Protein AF-A0A938FHC2-F1 (afdb_monomer)

Radius of gyration: 21.93 Å; Cα contacts (8 Å, |Δi|>4): 196; chains: 1; bounding box: 46×30×65 Å

Secondary structure (DSSP, 8-state):
-TTS-HHHHHHHHHHHHHTT--B----HHHHHHHHIIIIIHHHHHHHHHHHHGGGTS-HHHHHHH--HHHHHHHGGGGS-HHHHHHHHHHTHHHHHHHHHHHHHHHHHHHHHHHHT-HHHHHHHHHHHHHHHHHHHHHHTSTTEEEEEEEESSHHHHHHHHHTTTTS--EEEEEEESSSSSS-EEEEEEEE-

Solvent-accessible surface area (backbone atoms only — not comparable to full-atom values): 10626 Å² total; per-residue (Å²): 90,95,86,54,59,63,67,62,50,48,56,53,47,52,54,46,33,74,71,74,42,69,42,64,47,56,34,69,69,58,44,51,49,48,43,15,62,76,47,49,30,53,50,53,53,27,51,54,54,64,67,47,45,68,82,78,45,65,57,73,61,53,62,72,68,54,50,71,67,54,53,63,56,43,52,65,74,77,52,63,60,71,62,51,50,51,56,47,60,76,45,35,68,51,23,49,54,44,46,51,54,50,50,52,54,52,52,51,48,54,51,28,60,75,71,65,36,62,68,60,48,51,51,55,55,50,54,56,49,50,51,50,54,51,51,55,42,50,75,66,53,81,32,45,48,76,47,80,48,76,21,61,37,66,69,56,37,50,55,58,50,57,75,37,47,69,67,70,33,29,39,58,44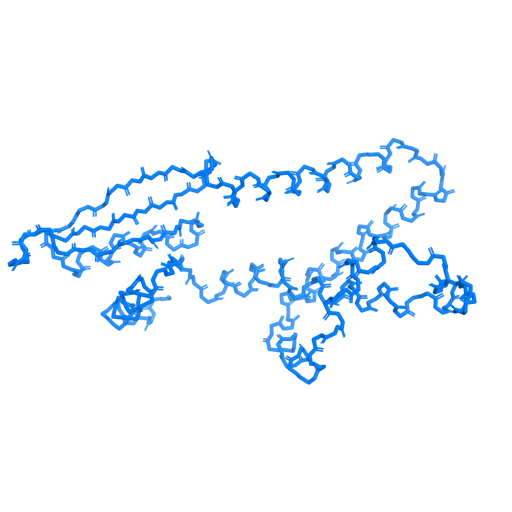,75,43,62,77,64,83,74,57,69,33,24,37,32,38,36,36,31,72,110

pLDDT: mean 93.0, std 7.21, range [59.94, 98.56]

Structure (mmCIF, N/CA/C/O backbone):
data_AF-A0A938FHC2-F1
#
_entry.id   AF-A0A938FHC2-F1
#
loop_
_atom_site.group_PDB
_atom_site.id
_atom_site.type_symbol
_atom_site.label_atom_id
_atom_site.label_alt_id
_atom_site.label_comp_id
_atom_site.label_asym_id
_atom_site.label_entity_id
_atom_site.label_seq_id
_atom_site.pdbx_PDB_ins_code
_atom_site.Cartn_x
_atom_site.Cartn_y
_atom_site.Cartn_z
_atom_site.occupancy
_atom_site.B_iso_or_equiv
_atom_site.auth_seq_id
_atom_site.auth_comp_id
_atom_site.auth_asym_id
_atom_site.auth_atom_id
_atom_site.pdbx_PDB_model_num
ATOM 1 N N . ASP A 1 1 ? 17.491 4.547 -11.415 1.00 72.31 1 ASP A N 1
ATOM 2 C CA . ASP A 1 1 ? 18.272 5.721 -10.967 1.00 72.31 1 ASP A CA 1
ATOM 3 C C . ASP A 1 1 ? 19.327 6.091 -11.997 1.00 72.31 1 ASP A C 1
ATOM 5 O O . ASP A 1 1 ? 19.599 5.291 -12.886 1.00 72.31 1 ASP A O 1
ATOM 9 N N . GLU A 1 2 ? 19.924 7.282 -11.904 1.00 70.06 2 GLU A N 1
ATOM 10 C CA . GLU A 1 2 ? 20.956 7.745 -12.856 1.00 70.06 2 GLU A CA 1
ATOM 11 C C . GLU A 1 2 ? 22.180 6.817 -12.918 1.00 70.06 2 GLU A C 1
ATOM 13 O O . GLU A 1 2 ? 22.849 6.736 -13.942 1.00 70.06 2 GLU A O 1
ATOM 18 N N . GLN A 1 3 ? 22.450 6.079 -11.838 1.00 80.00 3 GLN A N 1
ATOM 19 C CA . GLN A 1 3 ? 23.564 5.131 -11.743 1.00 80.00 3 GLN A CA 1
ATOM 20 C C . GLN A 1 3 ? 23.206 3.717 -12.235 1.00 80.00 3 GLN A C 1
ATOM 22 O O . GLN A 1 3 ? 24.069 2.843 -12.272 1.00 80.00 3 GLN A O 1
ATOM 27 N N . THR A 1 4 ? 21.940 3.457 -12.582 1.00 85.56 4 THR A N 1
ATOM 28 C CA . THR A 1 4 ? 21.500 2.141 -13.058 1.00 85.56 4 THR A CA 1
ATOM 29 C C . THR A 1 4 ? 21.928 1.935 -14.511 1.00 85.56 4 THR A C 1
ATOM 31 O O . THR A 1 4 ? 21.505 2.683 -15.396 1.00 85.56 4 THR A O 1
ATOM 34 N N . ASP A 1 5 ? 22.699 0.877 -14.772 1.00 90.19 5 ASP A N 1
ATOM 35 C CA . ASP A 1 5 ? 23.017 0.446 -16.135 1.00 90.19 5 ASP A CA 1
ATOM 36 C C . ASP A 1 5 ? 21.732 0.045 -16.882 1.00 90.19 5 ASP A C 1
ATOM 38 O O . ASP A 1 5 ? 21.015 -0.879 -16.481 1.00 90.19 5 ASP A O 1
ATOM 42 N N . SER A 1 6 ? 21.419 0.762 -17.965 1.00 86.56 6 SER A N 1
ATOM 43 C CA . SER A 1 6 ? 20.199 0.548 -18.755 1.00 86.56 6 SER A CA 1
ATOM 44 C C . SER A 1 6 ? 20.171 -0.825 -19.417 1.00 86.56 6 SER A C 1
ATOM 46 O O . SER A 1 6 ? 19.105 -1.431 -19.517 1.00 86.56 6 SER A O 1
ATOM 48 N N . GLY A 1 7 ? 21.328 -1.341 -19.839 1.00 87.75 7 GLY A N 1
ATOM 49 C CA . GLY A 1 7 ? 21.435 -2.662 -20.452 1.00 87.75 7 GLY A CA 1
ATOM 50 C C . GLY A 1 7 ? 21.083 -3.777 -19.469 1.00 87.75 7 GLY A C 1
ATOM 51 O O . GLY A 1 7 ? 20.283 -4.658 -19.794 1.00 87.75 7 GLY A O 1
ATOM 52 N N . ALA A 1 8 ? 21.630 -3.711 -18.256 1.00 91.31 8 ALA A N 1
ATOM 53 C CA . ALA A 1 8 ? 21.352 -4.639 -17.170 1.00 91.31 8 ALA A CA 1
ATOM 54 C C . ALA A 1 8 ? 19.887 -4.566 -16.727 1.00 91.31 8 ALA A C 1
ATOM 56 O O . ALA A 1 8 ? 19.249 -5.612 -16.588 1.00 91.31 8 ALA A O 1
ATOM 57 N N . TRP A 1 9 ? 19.332 -3.357 -16.570 1.00 91.44 9 TRP A N 1
ATOM 58 C CA . TRP A 1 9 ? 17.909 -3.183 -16.266 1.00 91.44 9 TRP A CA 1
ATOM 59 C C . TRP A 1 9 ? 17.028 -3.847 -17.327 1.00 91.44 9 TRP A C 1
ATOM 61 O O . TRP A 1 9 ? 16.135 -4.618 -16.984 1.00 91.44 9 TRP A O 1
ATOM 71 N N . ALA A 1 10 ? 17.319 -3.613 -18.608 1.00 90.12 10 ALA A N 1
ATOM 72 C CA . ALA A 1 10 ? 16.538 -4.165 -19.708 1.00 90.12 10 ALA A CA 1
ATOM 73 C C . ALA A 1 10 ? 16.608 -5.699 -19.763 1.00 90.12 10 ALA A C 1
ATOM 75 O O . ALA A 1 10 ? 15.586 -6.348 -19.965 1.00 90.12 10 ALA A O 1
ATOM 76 N N . ASN A 1 11 ? 17.777 -6.293 -19.491 1.00 93.06 11 ASN A N 1
ATOM 77 C CA . ASN A 1 11 ? 17.923 -7.752 -19.424 1.00 93.06 11 ASN A CA 1
ATOM 78 C C . ASN A 1 11 ? 17.052 -8.362 -18.313 1.00 93.06 11 ASN A C 1
ATOM 80 O O . ASN A 1 11 ? 16.413 -9.400 -18.506 1.00 93.06 11 ASN A O 1
ATOM 84 N N . VAL A 1 12 ? 17.012 -7.716 -17.143 1.00 94.38 1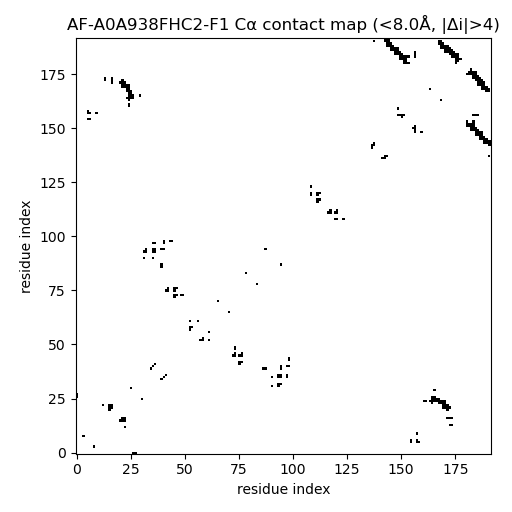2 VAL A N 1
ATOM 85 C CA . VAL A 1 12 ? 16.149 -8.146 -16.034 1.00 94.38 12 VAL A CA 1
ATOM 86 C C . VAL A 1 12 ? 14.678 -7.943 -16.394 1.00 94.38 12 VAL A C 1
ATOM 88 O O . VAL A 1 12 ? 13.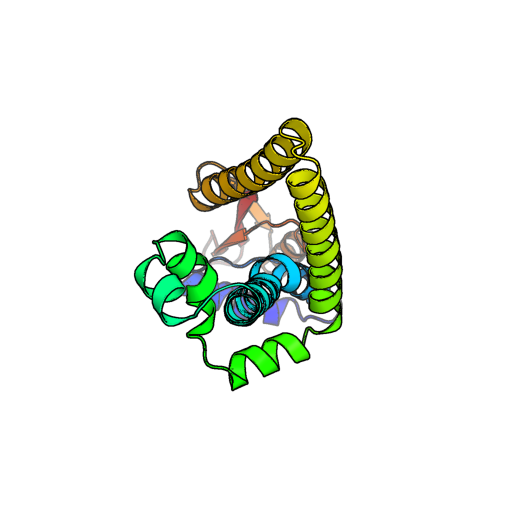876 -8.850 -16.178 1.00 94.38 12 VAL A O 1
ATOM 91 N N . ALA A 1 13 ? 14.327 -6.797 -16.980 1.00 93.75 13 ALA A N 1
ATOM 92 C CA . ALA A 1 13 ? 12.963 -6.492 -17.391 1.00 93.75 13 ALA A CA 1
ATOM 93 C C . ALA A 1 13 ? 12.434 -7.532 -18.388 1.00 93.75 13 ALA A C 1
ATOM 95 O O . ALA A 1 13 ? 11.397 -8.133 -18.133 1.00 93.75 13 ALA A O 1
ATOM 96 N N . GLU A 1 14 ? 13.170 -7.823 -19.460 1.00 92.75 14 GLU A N 1
ATOM 97 C CA . GLU A 1 14 ? 12.809 -8.840 -20.458 1.00 92.75 14 GLU A CA 1
ATOM 98 C C . GLU A 1 14 ? 12.663 -10.236 -19.839 1.00 92.75 14 GLU A C 1
ATOM 100 O O . GLU A 1 14 ? 11.720 -10.958 -20.159 1.00 92.75 14 GLU A O 1
ATOM 105 N N . THR A 1 15 ? 13.536 -10.599 -18.893 1.00 95.56 15 THR A N 1
ATOM 106 C CA . THR A 1 15 ? 13.419 -11.874 -18.166 1.00 95.56 15 THR A CA 1
ATOM 107 C C . THR A 1 15 ? 12.109 -11.943 -17.379 1.00 95.56 15 THR A C 1
ATOM 109 O O . THR A 1 15 ? 11.395 -12.941 -17.450 1.00 95.56 15 THR A O 1
ATOM 112 N N . VAL A 1 16 ? 11.767 -10.883 -16.641 1.00 95.88 16 VAL A N 1
ATOM 113 C CA . VAL A 1 16 ? 10.535 -10.801 -15.840 1.00 95.88 16 VAL A CA 1
ATOM 114 C C . VAL A 1 16 ? 9.290 -10.791 -16.735 1.00 95.88 16 VAL A C 1
ATOM 116 O O . VAL A 1 16 ? 8.318 -11.489 -16.439 1.00 95.88 16 VAL A O 1
ATOM 119 N N . LEU A 1 17 ? 9.332 -10.068 -17.856 1.00 95.44 17 LEU A N 1
ATOM 120 C CA . LEU A 1 17 ? 8.270 -10.052 -18.866 1.00 95.44 17 LEU A CA 1
ATOM 121 C C . LEU A 1 17 ? 8.056 -11.443 -19.480 1.00 95.44 17 LEU A C 1
ATOM 123 O O . LEU A 1 17 ? 6.917 -11.891 -19.601 1.00 95.44 17 LEU A O 1
ATOM 127 N N . GLY A 1 18 ? 9.135 -12.177 -19.769 1.00 94.19 18 GLY A N 1
ATOM 128 C CA . GLY A 1 18 ? 9.081 -13.554 -20.275 1.00 94.19 18 GLY A CA 1
ATOM 129 C C . GLY A 1 18 ? 8.418 -14.555 -19.318 1.00 94.19 18 GLY A C 1
ATOM 130 O O . GLY A 1 18 ? 7.962 -15.612 -19.753 1.00 94.19 18 GLY A O 1
ATOM 131 N N . LEU A 1 19 ? 8.306 -14.218 -18.028 1.00 95.88 19 LEU A N 1
ATOM 132 C CA . LEU A 1 19 ? 7.562 -14.993 -17.025 1.00 95.88 19 LEU A CA 1
ATOM 133 C C . LEU A 1 19 ? 6.069 -14.614 -16.949 1.00 95.88 19 LEU A C 1
ATOM 135 O O . LEU A 1 19 ? 5.345 -15.141 -16.105 1.00 95.88 19 LEU A O 1
ATOM 139 N N . GLY A 1 20 ? 5.599 -13.703 -17.805 1.00 92.69 20 GLY A N 1
ATOM 140 C CA . GLY A 1 20 ? 4.219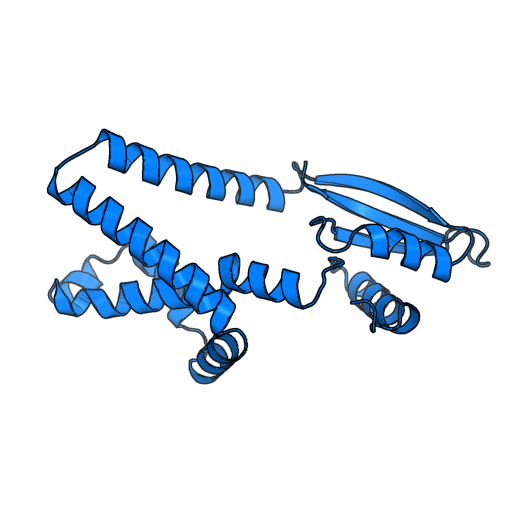 -13.209 -17.823 1.00 92.69 20 GLY A CA 1
ATOM 141 C C . GLY A 1 20 ? 3.924 -12.122 -16.785 1.00 92.69 20 GLY A C 1
ATOM 142 O O . GLY A 1 20 ? 2.756 -11.803 -16.547 1.00 92.69 20 GLY A O 1
ATOM 143 N N . ALA A 1 21 ? 4.954 -11.561 -16.146 1.00 94.19 21 ALA A N 1
ATOM 144 C CA . ALA A 1 21 ? 4.805 -10.426 -15.242 1.00 94.19 21 ALA A CA 1
ATOM 145 C C . ALA A 1 21 ? 4.808 -9.091 -16.007 1.00 94.19 21 ALA A C 1
ATOM 147 O O . ALA A 1 21 ? 5.019 -9.036 -17.215 1.00 94.19 21 ALA A O 1
ATOM 148 N N . ARG A 1 22 ? 4.560 -7.997 -15.284 1.00 93.12 22 ARG A N 1
ATOM 149 C CA . ARG A 1 22 ? 4.675 -6.623 -15.790 1.00 93.12 22 ARG A CA 1
ATOM 150 C C . ARG A 1 22 ? 5.775 -5.902 -15.028 1.00 93.12 22 ARG A C 1
ATOM 152 O O . ARG A 1 22 ? 5.962 -6.159 -13.839 1.00 93.12 22 ARG A O 1
ATOM 159 N N . VAL A 1 23 ? 6.461 -4.981 -15.692 1.00 94.94 23 VAL A N 1
ATOM 160 C CA . VAL A 1 23 ? 7.578 -4.227 -15.113 1.00 94.94 23 VAL A CA 1
ATOM 161 C C . VAL A 1 23 ? 7.173 -2.769 -14.950 1.00 94.94 23 VAL A C 1
ATOM 163 O O . VAL A 1 23 ? 6.782 -2.124 -15.916 1.00 94.94 23 VAL A O 1
ATOM 166 N N . ALA A 1 24 ? 7.274 -2.238 -13.735 1.00 93.62 24 ALA A N 1
ATOM 167 C CA . ALA A 1 24 ? 7.111 -0.812 -13.475 1.00 93.62 24 ALA A CA 1
ATOM 168 C C . ALA A 1 24 ? 8.491 -0.131 -13.489 1.00 93.62 24 ALA A C 1
ATOM 170 O O . ALA A 1 24 ? 9.333 -0.480 -12.658 1.00 93.62 24 ALA A O 1
ATOM 171 N N . PRO A 1 25 ? 8.759 0.827 -14.393 1.00 92.44 25 PRO A N 1
ATOM 172 C CA . PRO A 1 25 ? 9.938 1.677 -14.293 1.00 92.44 25 PRO A CA 1
ATOM 173 C C . PRO A 1 25 ? 9.761 2.631 -13.107 1.00 92.44 25 PRO A C 1
ATOM 175 O O . PRO A 1 25 ? 8.881 3.493 -13.114 1.00 92.44 25 PRO A O 1
ATOM 178 N N . VAL A 1 26 ? 10.575 2.467 -12.069 1.00 93.00 26 VAL A N 1
ATOM 179 C CA . VAL A 1 26 ? 10.483 3.253 -10.834 1.00 93.00 26 VAL A CA 1
ATOM 180 C C . VAL A 1 26 ? 11.881 3.490 -10.263 1.00 93.00 26 VAL A C 1
ATOM 182 O O . VAL A 1 26 ? 12.763 2.635 -10.394 1.00 93.00 26 VAL A O 1
ATOM 185 N N . SER A 1 27 ? 12.105 4.660 -9.674 1.00 92.75 27 SER A N 1
ATOM 186 C CA . SER A 1 27 ? 13.305 4.946 -8.887 1.00 92.75 27 SER A CA 1
ATOM 187 C C . SER A 1 27 ? 13.241 4.233 -7.534 1.00 92.75 27 SER A C 1
ATOM 189 O O . SER A 1 27 ? 12.153 3.968 -7.020 1.00 92.75 27 SER A O 1
ATOM 191 N N . ALA A 1 28 ? 14.392 3.939 -6.922 1.00 92.56 28 ALA A N 1
ATOM 192 C CA . ALA A 1 28 ? 14.406 3.287 -5.607 1.00 92.56 28 ALA A CA 1
ATOM 193 C C . ALA A 1 28 ? 13.644 4.120 -4.556 1.00 92.56 28 ALA A C 1
ATOM 195 O O . ALA A 1 28 ? 12.798 3.608 -3.830 1.00 92.56 28 ALA A O 1
ATOM 196 N N . VAL A 1 29 ? 13.855 5.440 -4.564 1.00 93.81 29 VAL A N 1
ATOM 197 C CA . VAL A 1 29 ? 13.196 6.373 -3.637 1.00 93.81 29 VAL A CA 1
ATOM 198 C C . VAL A 1 29 ? 11.680 6.418 -3.844 1.00 93.81 29 VAL A C 1
ATOM 200 O O . VAL A 1 29 ? 10.921 6.424 -2.875 1.00 93.81 29 VAL A O 1
ATOM 203 N N . ALA A 1 30 ? 11.205 6.480 -5.091 1.00 94.94 30 ALA A N 1
ATOM 204 C CA . ALA A 1 30 ? 9.767 6.497 -5.347 1.00 94.94 30 ALA A CA 1
ATOM 205 C C . ALA A 1 30 ? 9.114 5.149 -5.023 1.00 94.94 30 ALA A C 1
ATOM 207 O O . ALA A 1 30 ? 7.998 5.131 -4.498 1.00 94.94 30 ALA A O 1
ATOM 208 N N . HIS A 1 31 ? 9.813 4.041 -5.289 1.00 95.81 31 HIS A N 1
ATOM 209 C CA . HIS A 1 31 ? 9.381 2.710 -4.882 1.00 95.81 31 HIS A CA 1
ATOM 210 C C . HIS A 1 31 ? 9.183 2.649 -3.367 1.00 95.81 31 HIS A C 1
ATOM 212 O O . HIS A 1 31 ? 8.081 2.326 -2.926 1.00 95.81 31 HIS A O 1
ATOM 218 N N . ASP A 1 32 ? 10.198 3.021 -2.586 1.00 97.31 32 ASP A N 1
ATOM 219 C CA . ASP A 1 32 ? 10.181 2.909 -1.125 1.00 97.31 32 ASP A CA 1
ATOM 220 C C . ASP A 1 32 ? 9.067 3.750 -0.501 1.00 97.31 32 ASP A C 1
ATOM 222 O O . ASP A 1 32 ? 8.281 3.238 0.302 1.00 97.31 32 ASP A O 1
ATOM 226 N N . ARG A 1 33 ? 8.876 4.985 -0.970 1.00 97.81 33 ARG A N 1
ATOM 227 C CA . ARG A 1 33 ? 7.738 5.825 -0.564 1.00 97.81 33 ARG A CA 1
ATOM 228 C C . ARG A 1 33 ? 6.390 5.200 -0.902 1.00 97.81 33 ARG A C 1
ATOM 230 O O . ARG A 1 33 ? 5.464 5.230 -0.088 1.00 97.81 33 ARG A O 1
ATOM 237 N N . ALA A 1 34 ? 6.254 4.642 -2.104 1.00 96.81 34 ALA A N 1
ATOM 238 C CA . ALA A 1 34 ? 5.006 4.031 -2.542 1.00 96.81 34 ALA A CA 1
ATOM 239 C C . ALA A 1 34 ? 4.679 2.774 -1.723 1.00 96.81 34 ALA A C 1
ATOM 241 O O . ALA A 1 34 ? 3.560 2.648 -1.216 1.00 96.81 34 ALA A O 1
ATOM 242 N N . VAL A 1 35 ? 5.641 1.863 -1.537 1.00 97.81 35 VAL A N 1
ATOM 243 C CA . VAL A 1 35 ? 5.425 0.636 -0.753 1.00 97.81 35 VAL A CA 1
ATOM 244 C C . VAL A 1 35 ? 5.271 0.926 0.737 1.00 97.81 35 VAL A C 1
ATOM 246 O O . VAL A 1 35 ? 4.487 0.237 1.395 1.00 97.81 35 VAL A O 1
ATOM 249 N N . ALA A 1 36 ? 5.902 1.981 1.262 1.00 98.38 36 ALA A N 1
ATOM 250 C CA . ALA A 1 36 ? 5.637 2.462 2.614 1.00 98.38 36 ALA A CA 1
ATOM 251 C C . ALA A 1 36 ? 4.145 2.783 2.796 1.00 98.38 36 ALA A C 1
ATOM 253 O O . ALA A 1 36 ? 3.510 2.292 3.732 1.00 98.38 36 ALA A O 1
ATOM 254 N N . ALA A 1 37 ? 3.567 3.534 1.853 1.00 97.56 37 ALA A N 1
ATOM 255 C CA . ALA A 1 37 ? 2.174 3.966 1.905 1.00 97.56 37 ALA A CA 1
ATOM 256 C C . ALA A 1 37 ? 1.159 2.835 1.682 1.00 97.56 37 ALA A C 1
ATOM 258 O O . ALA A 1 37 ? 0.135 2.789 2.364 1.00 97.56 37 ALA A O 1
ATOM 259 N N . VAL A 1 38 ? 1.417 1.928 0.733 1.00 95.50 38 VAL A N 1
ATOM 260 C CA . VAL A 1 38 ? 0.410 0.944 0.285 1.00 95.50 38 VAL A CA 1
ATOM 261 C C . VAL A 1 38 ? 0.635 -0.485 0.789 1.00 95.50 38 VAL A C 1
ATOM 263 O O . VAL A 1 38 ? -0.231 -1.335 0.594 1.00 95.50 38 VAL A O 1
ATOM 266 N N . SER A 1 39 ? 1.771 -0.763 1.438 1.00 96.94 39 SER A N 1
ATOM 267 C CA . SER A 1 39 ? 2.127 -2.096 1.945 1.00 96.94 39 SER A CA 1
ATOM 268 C C . SER A 1 39 ? 2.578 -2.052 3.407 1.00 96.94 39 SER A C 1
ATOM 270 O O . SER A 1 39 ? 1.935 -2.650 4.271 1.00 96.94 39 SER A O 1
ATOM 272 N N . HIS A 1 40 ? 3.632 -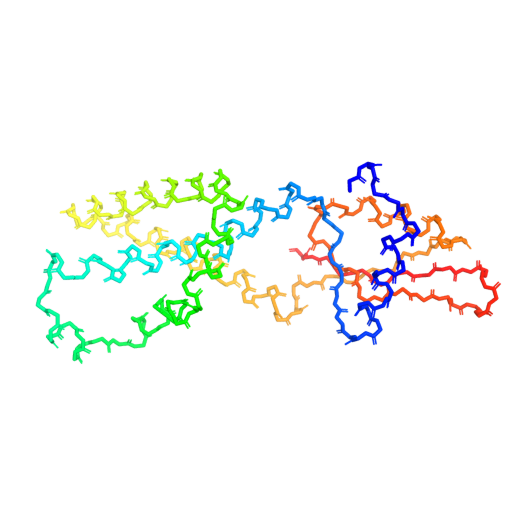1.300 3.731 1.00 98.31 40 HIS A N 1
ATOM 273 C CA . HIS A 1 40 ? 4.229 -1.316 5.074 1.00 98.31 40 HIS A CA 1
ATOM 274 C C . HIS A 1 40 ? 3.289 -0.724 6.127 1.00 98.31 40 HIS A C 1
ATOM 276 O O . HIS A 1 40 ? 3.048 -1.337 7.170 1.00 98.31 40 HIS A O 1
ATOM 282 N N . ALA A 1 41 ? 2.684 0.426 5.823 1.00 97.44 41 ALA A N 1
ATOM 283 C CA . ALA A 1 41 ? 1.710 1.080 6.686 1.00 97.44 41 ALA A CA 1
ATOM 284 C C . ALA A 1 41 ? 0.517 0.171 7.028 1.00 97.44 41 ALA A C 1
ATOM 286 O O . ALA A 1 41 ? -0.001 0.239 8.141 1.00 97.44 41 ALA A O 1
ATOM 287 N N . ALA A 1 42 ? 0.124 -0.739 6.127 1.00 97.19 42 ALA A N 1
ATOM 288 C CA . ALA A 1 42 ? -0.935 -1.705 6.407 1.00 97.19 42 ALA A CA 1
ATOM 289 C C . ALA A 1 42 ? -0.546 -2.672 7.538 1.00 97.19 42 ALA A C 1
ATOM 291 O O . ALA A 1 42 ? -1.380 -2.969 8.394 1.00 97.19 42 ALA A O 1
ATOM 292 N N . HIS A 1 43 ? 0.714 -3.119 7.600 1.00 98.25 43 HIS A N 1
ATOM 293 C CA . HIS A 1 43 ? 1.206 -3.930 8.719 1.00 98.25 43 HIS A CA 1
ATOM 294 C C . HIS A 1 43 ? 1.209 -3.137 10.031 1.00 98.25 43 HIS A C 1
ATOM 296 O O . HIS A 1 43 ? 0.723 -3.647 11.040 1.00 98.25 43 HIS A O 1
ATOM 302 N N . VAL A 1 44 ? 1.681 -1.885 10.010 1.00 98.12 44 VAL A N 1
ATOM 303 C CA . VAL A 1 44 ? 1.702 -1.007 11.196 1.00 98.12 44 VAL A CA 1
ATOM 304 C C . VAL A 1 44 ? 0.288 -0.766 11.730 1.00 98.12 44 VAL A C 1
ATOM 306 O O . VAL A 1 44 ? 0.033 -0.969 12.917 1.00 98.12 44 VAL A O 1
ATOM 309 N N . ALA A 1 45 ? -0.649 -0.392 10.856 1.00 97.94 45 ALA A N 1
ATOM 310 C CA . ALA A 1 45 ? -2.038 -0.142 11.227 1.00 97.94 45 ALA A CA 1
ATOM 311 C C . ALA A 1 45 ? -2.714 -1.399 11.793 1.00 97.94 45 ALA A C 1
ATOM 313 O O . ALA A 1 45 ? -3.416 -1.328 12.800 1.00 97.94 45 ALA A O 1
ATOM 314 N N . SER A 1 46 ? -2.466 -2.559 11.183 1.00 98.06 46 SER A N 1
ATOM 315 C CA . SER A 1 46 ? -3.052 -3.830 11.619 1.00 98.06 46 SER A CA 1
ATOM 316 C C . SER A 1 46 ? -2.500 -4.289 12.970 1.00 98.06 46 SER A C 1
ATOM 318 O O . SER A 1 46 ? -3.269 -4.767 13.803 1.00 98.06 46 SER A O 1
ATOM 320 N N . ALA A 1 47 ? -1.201 -4.087 13.218 1.00 97.44 47 ALA A N 1
ATOM 321 C CA . ALA A 1 47 ? -0.577 -4.361 14.511 1.00 97.44 47 ALA A CA 1
ATOM 322 C C . ALA A 1 47 ? -1.130 -3.435 15.604 1.00 97.44 47 ALA A C 1
ATOM 324 O O . ALA A 1 47 ? -1.535 -3.904 16.668 1.00 97.44 47 ALA A O 1
ATOM 325 N N . ALA A 1 48 ? -1.210 -2.129 15.327 1.00 97.19 48 ALA A N 1
ATOM 326 C CA . ALA A 1 48 ? -1.781 -1.152 16.253 1.00 97.19 48 ALA A CA 1
ATOM 327 C C . ALA A 1 48 ? -3.250 -1.470 16.576 1.00 97.19 48 ALA A C 1
ATOM 329 O O . ALA A 1 48 ? -3.642 -1.464 17.743 1.00 97.19 48 ALA A O 1
ATOM 330 N N . TYR A 1 49 ? -4.049 -1.811 15.559 1.00 97.12 49 TYR A N 1
ATOM 331 C CA . TYR A 1 49 ? -5.443 -2.208 15.734 1.00 97.12 49 TYR A CA 1
ATOM 332 C C . TYR A 1 49 ? -5.576 -3.462 16.607 1.00 97.12 49 TYR A C 1
ATOM 334 O O . TYR A 1 49 ? -6.288 -3.418 17.610 1.00 97.12 49 TYR A O 1
ATOM 342 N N . ALA A 1 50 ? -4.858 -4.543 16.281 1.00 96.06 50 ALA A N 1
ATOM 343 C CA . ALA A 1 50 ? -4.921 -5.800 17.027 1.00 96.06 50 ALA A CA 1
ATOM 344 C C . ALA A 1 50 ? -4.508 -5.625 18.499 1.00 96.06 50 ALA A C 1
ATOM 346 O O . ALA A 1 50 ? -5.231 -6.057 19.397 1.00 96.06 50 ALA A O 1
ATOM 347 N N . ASN A 1 51 ? -3.400 -4.920 18.749 1.00 95.31 51 ASN A N 1
ATOM 348 C CA . ASN A 1 51 ? -2.875 -4.700 20.099 1.00 95.31 51 ASN A CA 1
ATOM 349 C C . ASN A 1 51 ? -3.751 -3.757 20.942 1.00 95.31 51 ASN A C 1
ATOM 351 O O . ASN A 1 51 ? -3.707 -3.811 22.168 1.00 95.31 51 ASN A O 1
ATOM 355 N N . SER A 1 52 ? -4.567 -2.902 20.315 1.00 95.38 52 SER A N 1
ATOM 356 C CA . SER A 1 52 ? -5.431 -1.962 21.042 1.00 95.38 52 SER A CA 1
ATOM 357 C C . SER A 1 52 ? -6.630 -2.621 21.739 1.00 95.38 52 SER A C 1
ATOM 359 O O . SER A 1 52 ? -7.166 -2.057 22.692 1.00 95.38 52 SER A O 1
ATOM 361 N N . ILE A 1 53 ? -7.059 -3.806 21.288 1.00 93.75 53 ILE A N 1
ATOM 362 C CA . ILE A 1 53 ? -8.342 -4.408 21.693 1.00 93.75 53 ILE A CA 1
ATOM 363 C C . ILE A 1 53 ? -8.369 -4.737 23.184 1.00 93.75 53 ILE A C 1
ATOM 365 O O . ILE A 1 53 ? -9.351 -4.433 23.862 1.00 93.75 53 ILE A O 1
ATOM 369 N N . GLU A 1 54 ? -7.292 -5.327 23.704 1.00 90.81 54 GLU A N 1
ATOM 370 C CA . GLU A 1 54 ? -7.212 -5.740 25.110 1.00 90.81 54 GLU A CA 1
ATOM 371 C C . GLU A 1 54 ? -7.287 -4.547 26.074 1.00 90.81 54 GLU A C 1
ATOM 373 O O . GLU A 1 54 ? -7.796 -4.675 27.186 1.00 90.81 54 GLU A O 1
ATOM 378 N N . ALA A 1 55 ? -6.859 -3.362 25.629 1.00 93.38 55 ALA A N 1
ATOM 379 C CA . ALA A 1 55 ? -6.917 -2.147 26.434 1.00 93.38 55 ALA A CA 1
ATOM 380 C C . ALA A 1 55 ? -8.344 -1.593 26.602 1.00 93.38 55 ALA A C 1
ATOM 382 O O . ALA A 1 55 ? -8.574 -0.776 27.493 1.00 93.38 55 ALA A O 1
ATOM 383 N N . VAL A 1 56 ? -9.298 -2.003 25.755 1.00 92.44 56 VAL A N 1
ATOM 384 C CA . VAL A 1 56 ? -10.646 -1.405 25.699 1.00 92.44 56 VAL A CA 1
ATOM 385 C C . VAL A 1 56 ? -11.788 -2.404 25.889 1.00 92.44 56 VAL A C 1
ATOM 387 O O . VAL A 1 56 ? -12.897 -1.985 26.221 1.00 92.44 56 VAL A O 1
ATOM 390 N N . ALA A 1 57 ? -11.557 -3.706 25.693 1.00 93.19 57 ALA A N 1
ATOM 391 C CA . ALA A 1 57 ? -12.597 -4.727 25.801 1.00 93.19 57 ALA A CA 1
ATOM 392 C C . ALA A 1 57 ? -12.053 -6.104 26.242 1.00 93.19 57 ALA A C 1
ATOM 394 O O . ALA A 1 57 ? -10.926 -6.464 25.898 1.00 93.19 57 ALA A O 1
ATOM 395 N N . PRO A 1 58 ? -12.858 -6.932 26.943 1.00 93.25 58 PRO A N 1
ATOM 396 C CA . PRO A 1 58 ? -12.457 -8.288 27.315 1.00 93.25 58 PRO A CA 1
ATOM 397 C C . PRO A 1 58 ? -12.187 -9.173 26.092 1.00 93.25 58 PRO A C 1
ATOM 399 O O . PRO A 1 58 ? -13.089 -9.427 25.289 1.00 93.25 58 PRO A O 1
ATOM 402 N N . MET A 1 59 ? -10.970 -9.715 25.995 1.00 93.44 59 MET A N 1
ATOM 403 C CA . MET A 1 59 ? -10.522 -10.486 24.829 1.00 93.44 59 MET A CA 1
ATOM 404 C C . MET A 1 59 ? -11.445 -11.663 24.444 1.00 93.44 59 MET A C 1
ATOM 406 O O . MET A 1 59 ? -11.780 -11.771 23.265 1.00 93.44 59 MET A O 1
ATOM 410 N N . PRO A 1 60 ? -11.948 -12.509 25.373 1.00 95.88 60 PRO A N 1
ATOM 411 C CA . PRO A 1 60 ? -12.809 -13.632 24.990 1.00 95.88 60 PRO A CA 1
ATOM 412 C C . PRO A 1 60 ? -14.093 -13.201 24.271 1.00 95.88 60 PRO A C 1
ATOM 414 O O . PRO A 1 60 ? -14.482 -13.814 23.280 1.00 95.88 60 PRO A O 1
ATOM 417 N N . LEU A 1 61 ? -14.737 -12.128 24.743 1.00 95.81 61 LEU A N 1
ATOM 418 C CA . LEU A 1 61 ? -15.952 -11.609 24.117 1.00 95.81 61 LEU A CA 1
ATOM 419 C C . LEU A 1 61 ? -15.640 -10.966 22.762 1.00 95.81 61 LEU A C 1
ATOM 421 O O . LEU A 1 61 ? -16.342 -11.235 21.788 1.00 95.81 61 LEU A O 1
ATOM 425 N N . SER A 1 62 ? -14.574 -10.164 22.691 1.00 96.31 62 SER A N 1
ATOM 426 C CA . SER A 1 62 ? -14.126 -9.525 21.449 1.00 96.31 62 SER A CA 1
ATOM 427 C C . SER A 1 62 ? -13.861 -10.548 20.343 1.00 96.31 62 SER A C 1
ATOM 429 O O . SER A 1 62 ? -14.298 -10.348 19.213 1.00 96.31 62 SER A O 1
ATOM 431 N N . LEU A 1 63 ? -13.211 -11.671 20.667 1.00 95.25 63 LEU A N 1
ATOM 432 C CA . LEU A 1 63 ? -12.913 -12.729 19.697 1.00 95.25 63 LEU A CA 1
ATOM 433 C C . LEU A 1 63 ? -14.164 -13.489 19.233 1.00 95.25 63 LEU A C 1
ATOM 435 O O . LEU A 1 63 ? -14.252 -13.833 18.058 1.00 95.25 63 LEU A O 1
ATOM 439 N N . VAL A 1 64 ? -15.149 -13.723 20.109 1.00 97.00 64 VAL A N 1
ATOM 440 C CA . VAL A 1 64 ? -16.420 -14.368 19.715 1.00 97.00 64 VAL A CA 1
ATOM 441 C C . VAL A 1 64 ? -17.254 -13.466 18.799 1.00 97.00 64 VAL A C 1
ATOM 443 O O . VAL A 1 64 ? -17.931 -13.962 17.900 1.00 97.00 64 VAL A O 1
ATOM 446 N N . LEU A 1 65 ? -17.207 -12.148 19.009 1.00 97.00 65 LEU A N 1
ATOM 447 C CA . LEU A 1 65 ? -17.933 -11.168 18.194 1.00 97.00 65 LEU A CA 1
ATOM 448 C C . LEU A 1 65 ? -17.165 -10.727 16.938 1.00 97.00 65 LEU A C 1
ATOM 450 O O . LEU A 1 65 ? -17.714 -9.994 16.112 1.00 97.00 65 LEU A O 1
ATOM 454 N N . ALA A 1 66 ? -15.908 -11.149 16.787 1.00 96.19 66 ALA A N 1
ATOM 455 C CA . ALA A 1 66 ? -15.070 -10.765 15.665 1.00 96.19 66 ALA A CA 1
ATOM 456 C C . ALA A 1 66 ? -15.682 -11.227 14.332 1.00 96.19 66 ALA A C 1
ATOM 458 O O . ALA A 1 66 ? -15.929 -12.410 14.096 1.00 96.19 66 ALA A O 1
ATOM 459 N N . ALA A 1 67 ? -15.906 -10.268 13.437 1.00 95.19 67 ALA A N 1
ATOM 460 C CA . ALA A 1 67 ? -16.497 -10.505 12.126 1.00 95.19 67 ALA A CA 1
ATOM 461 C C . ALA A 1 67 ? -15.430 -10.618 11.021 1.00 95.19 67 ALA A C 1
ATOM 463 O O . ALA A 1 67 ? -14.222 -10.580 11.267 1.00 95.19 67 ALA A O 1
ATOM 464 N N . GLY A 1 68 ? -15.885 -10.720 9.767 1.00 97.31 68 GLY A N 1
ATOM 465 C CA . GLY A 1 68 ? -15.002 -10.729 8.597 1.00 97.31 68 GLY A CA 1
ATOM 466 C C . GLY A 1 68 ? -14.069 -9.516 8.527 1.00 97.31 68 GLY A C 1
ATOM 467 O O . GLY A 1 68 ? -12.903 -9.680 8.204 1.00 97.31 68 GLY A O 1
ATOM 468 N N . SER A 1 69 ? -14.526 -8.332 8.942 1.00 96.12 69 SER A N 1
ATOM 469 C CA . SER A 1 69 ? -13.694 -7.122 8.975 1.00 96.12 69 SER A CA 1
ATOM 470 C C . SER A 1 69 ? -12.484 -7.244 9.905 1.00 96.12 69 SER A C 1
ATOM 472 O O . SER A 1 69 ? -11.392 -6.820 9.536 1.00 96.12 69 SER A O 1
ATOM 474 N N . PHE A 1 70 ? -12.647 -7.864 11.081 1.00 96.50 70 PHE A N 1
ATOM 475 C CA . PHE A 1 70 ? -11.523 -8.141 11.976 1.00 96.50 70 PHE A CA 1
ATOM 476 C C . PHE A 1 70 ? -10.531 -9.094 11.307 1.00 96.50 70 PHE A C 1
ATOM 478 O O . PHE A 1 70 ? -9.336 -8.804 11.274 1.00 96.50 70 PHE A O 1
ATOM 485 N N . ARG A 1 71 ? -11.025 -10.192 10.714 1.00 96.31 71 ARG A N 1
ATOM 486 C CA . ARG A 1 71 ? -10.196 -11.151 9.966 1.00 96.31 71 ARG A CA 1
ATOM 487 C C . ARG A 1 71 ? -9.409 -10.467 8.849 1.00 96.31 71 ARG A C 1
ATOM 489 O O . ARG A 1 71 ? -8.222 -10.728 8.708 1.00 96.31 71 ARG A O 1
ATOM 496 N N . ASP A 1 72 ? -10.054 -9.608 8.068 1.00 97.38 72 ASP A N 1
ATOM 497 C CA . ASP A 1 72 ? -9.452 -9.007 6.878 1.00 97.38 72 ASP A CA 1
ATOM 498 C C . ASP A 1 72 ? -8.377 -7.978 7.236 1.00 97.38 72 ASP A C 1
ATOM 500 O O . ASP A 1 72 ? -7.293 -8.009 6.650 1.00 97.38 72 ASP A O 1
ATOM 504 N N . VAL A 1 73 ? -8.64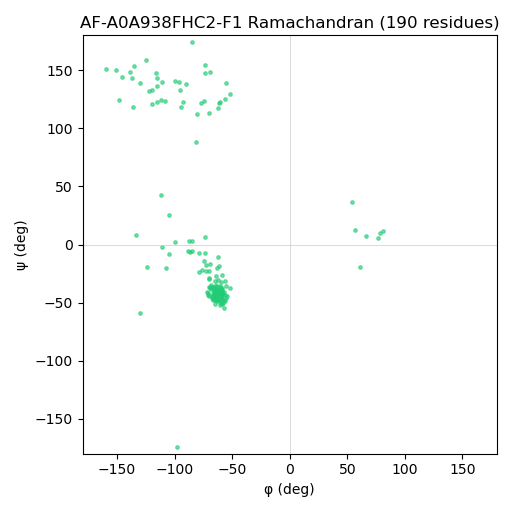4 -7.117 8.227 1.00 97.00 73 VAL A N 1
ATOM 505 C CA . VAL A 1 73 ? -7.664 -6.134 8.717 1.00 97.00 73 VAL A CA 1
ATOM 506 C C . VAL A 1 73 ? -6.493 -6.840 9.397 1.00 97.00 73 VAL A C 1
ATOM 508 O O . VAL A 1 73 ? -5.346 -6.502 9.147 1.00 97.00 73 VAL A O 1
ATOM 511 N N . THR A 1 74 ? -6.739 -7.875 10.202 1.00 97.12 74 THR A N 1
ATOM 512 C CA . THR A 1 74 ? -5.658 -8.569 10.926 1.00 97.12 74 THR A CA 1
ATOM 513 C C . THR A 1 74 ? -4.955 -9.659 10.119 1.00 97.12 74 THR A C 1
ATOM 515 O O . THR A 1 74 ? -3.936 -10.176 10.570 1.00 97.12 74 THR A O 1
ATOM 518 N N . ARG A 1 75 ? -5.416 -9.989 8.904 1.00 97.69 75 ARG A N 1
ATOM 519 C CA . ARG A 1 75 ? -4.850 -11.070 8.074 1.00 97.69 75 ARG A CA 1
ATOM 520 C C . ARG A 1 75 ? -3.336 -10.955 7.887 1.00 97.69 75 ARG A C 1
ATOM 522 O O . ARG A 1 75 ? -2.640 -11.966 7.862 1.00 97.69 75 ARG A O 1
ATOM 529 N N . VAL A 1 76 ? -2.822 -9.733 7.745 1.00 97.38 76 VAL A N 1
ATOM 530 C CA . VAL A 1 76 ? -1.389 -9.472 7.530 1.00 97.38 76 VAL A CA 1
ATOM 531 C C . VAL A 1 76 ? -0.520 -9.778 8.755 1.00 97.38 76 VAL A C 1
ATOM 533 O O . VAL A 1 76 ? 0.686 -9.961 8.598 1.00 97.38 76 VAL A O 1
ATOM 536 N N . MET A 1 77 ? -1.113 -9.909 9.946 1.00 96.75 77 MET A N 1
ATOM 537 C CA . MET A 1 77 ? -0.416 -10.299 11.180 1.00 96.75 77 MET A CA 1
ATOM 538 C C . MET A 1 77 ? -0.034 -11.782 11.221 1.00 96.75 77 MET A C 1
ATOM 540 O O . MET A 1 77 ? 0.707 -12.192 12.101 1.00 96.75 77 MET A O 1
ATOM 544 N N . LEU A 1 78 ? -0.475 -12.583 10.246 1.00 96.44 78 LEU A N 1
ATOM 545 C CA . LEU A 1 78 ? -0.004 -13.961 10.055 1.00 96.44 78 LEU A CA 1
ATOM 546 C C . LEU A 1 78 ? 1.293 -14.044 9.229 1.00 96.44 78 LEU A C 1
ATOM 548 O O . LEU A 1 78 ? 1.760 -15.138 8.910 1.00 96.44 78 LEU A O 1
ATOM 552 N N . SER A 1 79 ? 1.860 -12.901 8.837 1.00 94.56 79 SER A N 1
ATOM 553 C CA . SER A 1 79 ? 3.155 -12.846 8.151 1.00 94.56 79 SER A CA 1
ATOM 554 C C . SER A 1 79 ? 4.295 -13.123 9.139 1.00 94.56 79 SER A C 1
ATOM 556 O O . SER A 1 79 ? 4.185 -12.714 10.292 1.00 94.56 79 SER A O 1
ATOM 558 N N . PRO A 1 80 ? 5.416 -13.744 8.716 1.00 97.44 80 PRO A N 1
ATOM 559 C CA . PRO A 1 80 ? 6.555 -13.969 9.604 1.00 97.44 80 PRO A CA 1
ATOM 560 C C . PRO A 1 80 ? 7.064 -12.661 10.225 1.00 97.44 80 PRO A C 1
ATOM 562 O O . PRO A 1 80 ? 7.386 -11.708 9.505 1.00 97.44 80 PRO A O 1
ATOM 565 N N . GLU A 1 81 ? 7.130 -12.626 11.554 1.00 95.81 81 GLU A N 1
ATOM 566 C CA . GLU A 1 81 ? 7.415 -11.414 12.331 1.00 95.81 81 GLU A CA 1
ATOM 567 C C . GLU A 1 81 ? 8.806 -10.860 12.028 1.00 95.81 81 GLU A C 1
ATOM 569 O O . GLU A 1 81 ? 8.935 -9.687 11.693 1.00 95.81 81 GLU A O 1
ATOM 574 N N . GLU A 1 82 ? 9.833 -11.712 12.041 1.00 97.25 82 GLU A N 1
ATOM 575 C CA . GLU A 1 82 ? 11.228 -11.327 11.780 1.00 97.25 82 GLU A CA 1
ATOM 576 C C . GLU A 1 82 ? 11.399 -10.689 10.395 1.00 97.25 82 GLU A C 1
ATOM 578 O O . GLU A 1 82 ? 12.030 -9.641 10.252 1.00 97.25 82 GLU A O 1
ATOM 583 N N . ARG A 1 83 ? 10.763 -11.275 9.371 1.00 96.00 83 ARG A N 1
ATOM 584 C CA . ARG A 1 83 ? 10.757 -10.729 8.006 1.00 96.00 83 ARG A CA 1
ATOM 585 C C . ARG A 1 83 ? 10.049 -9.377 7.955 1.00 96.00 83 ARG A C 1
ATOM 587 O O . ARG A 1 83 ? 10.525 -8.458 7.297 1.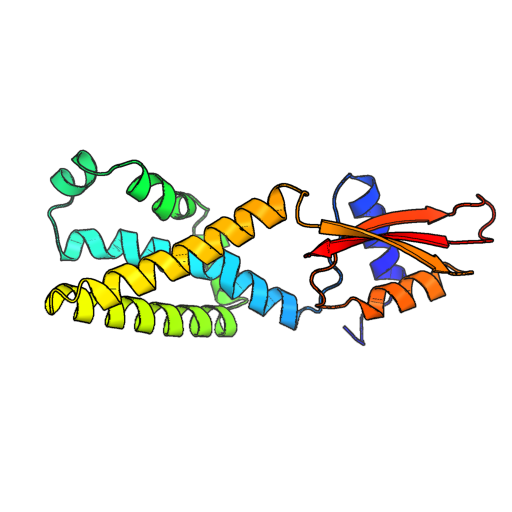00 96.00 83 ARG A O 1
ATOM 594 N N . THR A 1 84 ? 8.893 -9.276 8.605 1.00 97.00 84 THR A N 1
ATOM 595 C CA . THR A 1 84 ? 8.090 -8.048 8.605 1.00 97.00 84 THR A CA 1
ATOM 596 C C . THR A 1 84 ? 8.836 -6.932 9.333 1.00 97.00 84 THR A C 1
ATOM 598 O O . THR A 1 84 ? 8.921 -5.827 8.813 1.00 97.00 84 THR A O 1
ATOM 601 N N . ALA A 1 85 ? 9.446 -7.224 10.482 1.00 97.94 85 ALA A N 1
ATOM 602 C CA . ALA A 1 85 ? 10.258 -6.273 11.230 1.00 97.94 85 ALA A CA 1
ATOM 603 C C . ALA A 1 85 ? 11.450 -5.772 10.403 1.00 97.94 85 ALA A C 1
ATOM 605 O O . ALA A 1 85 ? 11.655 -4.564 10.327 1.00 97.94 85 ALA A O 1
ATOM 606 N N . ALA A 1 86 ? 12.185 -6.666 9.732 1.00 97.94 86 ALA A N 1
ATOM 607 C CA . ALA A 1 86 ? 13.293 -6.275 8.858 1.00 97.94 86 ALA A CA 1
ATOM 608 C C . ALA A 1 86 ? 12.835 -5.323 7.738 1.00 97.94 86 ALA A C 1
ATOM 610 O O . ALA A 1 86 ? 13.415 -4.254 7.578 1.00 97.94 86 ALA A O 1
ATOM 611 N N . MET A 1 87 ? 11.742 -5.661 7.043 1.00 97.00 87 MET A N 1
ATOM 612 C CA . MET A 1 87 ? 11.142 -4.827 5.991 1.00 97.00 87 MET A CA 1
ATOM 613 C C . MET A 1 87 ? 10.730 -3.435 6.502 1.00 97.00 87 MET A C 1
ATOM 615 O O . MET A 1 87 ? 10.968 -2.433 5.830 1.00 97.00 87 MET A O 1
ATOM 619 N N . LEU A 1 88 ? 10.109 -3.359 7.686 1.00 97.75 88 LEU A N 1
ATOM 620 C CA . LEU A 1 88 ? 9.690 -2.084 8.276 1.00 97.75 88 LEU A CA 1
ATOM 621 C C . LEU A 1 88 ? 10.886 -1.230 8.713 1.00 97.75 88 LEU A C 1
ATOM 623 O O . LEU A 1 88 ? 10.829 -0.015 8.573 1.00 97.75 88 LEU A O 1
ATOM 627 N N . ILE A 1 89 ? 11.949 -1.845 9.241 1.00 97.94 89 ILE A N 1
ATOM 628 C CA . ILE A 1 89 ? 13.158 -1.132 9.677 1.00 97.94 89 ILE A CA 1
ATOM 629 C C . ILE A 1 89 ? 13.966 -0.623 8.483 1.00 97.94 89 ILE A C 1
ATOM 631 O O . ILE A 1 89 ? 14.447 0.507 8.524 1.00 97.94 89 ILE A O 1
ATOM 635 N N . GLU A 1 90 ? 14.094 -1.422 7.424 1.00 98.00 90 GLU A N 1
ATOM 636 C CA . GLU A 1 90 ? 14.829 -1.041 6.212 1.00 98.00 90 GLU A CA 1
ATOM 637 C C . GLU A 1 90 ? 14.232 0.210 5.551 1.00 98.00 90 GLU A C 1
ATOM 639 O O . GLU A 1 90 ? 14.972 1.093 5.130 1.00 98.00 90 GLU A O 1
ATOM 644 N N . ASN A 1 91 ? 12.902 0.336 5.558 1.00 98.31 91 ASN A N 1
ATOM 645 C CA . ASN A 1 91 ? 12.182 1.498 5.038 1.00 98.31 91 ASN A CA 1
ATOM 646 C C . ASN A 1 91 ? 11.502 2.311 6.162 1.00 98.31 91 ASN A C 1
ATOM 648 O O . ASN A 1 91 ? 10.326 2.687 6.076 1.00 98.31 91 ASN A O 1
ATOM 652 N N . GLY A 1 92 ? 12.223 2.502 7.271 1.00 98.19 92 GLY A N 1
ATOM 653 C CA . GLY A 1 92 ? 11.679 3.050 8.514 1.00 98.19 92 GLY A CA 1
ATOM 654 C C . GLY A 1 92 ? 11.173 4.485 8.398 1.00 98.19 92 GLY A C 1
ATOM 655 O O . GLY A 1 92 ? 10.071 4.772 8.864 1.00 98.19 92 GLY A O 1
ATOM 656 N N . ASP A 1 93 ? 11.936 5.367 7.751 1.00 98.38 93 ASP A N 1
ATOM 657 C CA . ASP A 1 93 ? 11.618 6.798 7.677 1.00 98.38 93 ASP A CA 1
ATOM 658 C C . ASP A 1 93 ? 10.321 7.062 6.896 1.00 98.38 93 ASP A C 1
ATOM 660 O O . ASP A 1 93 ? 9.406 7.710 7.416 1.00 98.38 93 ASP A O 1
ATOM 664 N N . ASP A 1 94 ? 10.185 6.504 5.686 1.00 98.56 94 ASP A N 1
ATOM 665 C CA . ASP A 1 94 ? 8.963 6.666 4.887 1.00 98.56 94 ASP A CA 1
ATOM 666 C C . ASP A 1 94 ? 7.768 5.961 5.554 1.00 98.56 94 ASP A C 1
ATOM 668 O O . ASP A 1 94 ? 6.653 6.492 5.572 1.00 98.56 94 ASP A O 1
ATOM 672 N N . THR A 1 95 ? 7.984 4.795 6.177 1.00 98.50 95 THR A N 1
ATOM 673 C CA . THR A 1 95 ? 6.921 4.085 6.908 1.00 98.50 95 THR A CA 1
ATOM 674 C C . THR A 1 95 ? 6.436 4.888 8.121 1.00 98.50 95 THR A C 1
ATOM 676 O O . THR A 1 95 ? 5.227 4.990 8.355 1.00 98.50 95 THR A O 1
ATOM 679 N N . ALA A 1 96 ? 7.350 5.493 8.884 1.00 98.44 96 ALA A N 1
ATOM 680 C CA . ALA A 1 96 ? 7.027 6.326 10.041 1.00 98.44 96 ALA A CA 1
ATOM 681 C C . ALA A 1 96 ? 6.291 7.612 9.638 1.00 98.44 96 ALA A C 1
ATOM 683 O O . ALA A 1 96 ? 5.363 8.036 10.340 1.00 98.44 96 ALA A O 1
ATOM 684 N N . ALA A 1 97 ? 6.648 8.206 8.496 1.00 98.50 97 ALA A N 1
ATOM 685 C CA . ALA A 1 97 ? 5.936 9.356 7.949 1.00 98.50 97 ALA A CA 1
ATOM 686 C C . ALA A 1 97 ? 4.463 9.015 7.662 1.00 98.50 97 ALA A C 1
ATOM 688 O O . ALA A 1 97 ? 3.564 9.734 8.107 1.00 98.50 97 ALA A O 1
ATOM 689 N N . VAL A 1 98 ? 4.195 7.877 7.008 1.00 98.44 98 VAL A N 1
ATOM 690 C CA . VAL A 1 98 ? 2.816 7.426 6.746 1.00 98.44 98 VAL A CA 1
ATOM 691 C C . VAL A 1 98 ? 2.084 7.098 8.050 1.00 98.44 98 VAL A C 1
ATOM 693 O O . VAL A 1 98 ? 0.937 7.508 8.232 1.00 98.44 98 VAL A O 1
ATOM 696 N N . ALA A 1 99 ? 2.736 6.404 8.988 1.00 98.38 99 ALA A N 1
ATOM 697 C CA . ALA A 1 99 ? 2.153 6.078 10.290 1.00 98.38 99 ALA A CA 1
ATOM 698 C C . ALA A 1 99 ? 1.747 7.323 11.093 1.00 98.38 99 ALA A C 1
ATOM 700 O O . ALA A 1 99 ? 0.696 7.324 11.738 1.00 98.38 99 ALA A O 1
ATOM 701 N N . SER A 1 100 ? 2.538 8.394 11.011 1.00 98.50 100 SER A N 1
ATOM 702 C CA . SER A 1 100 ? 2.234 9.667 11.672 1.00 98.50 100 SER A CA 1
ATOM 703 C C . SER A 1 100 ? 0.957 10.297 11.112 1.00 98.50 100 SER A C 1
ATOM 705 O O . SER A 1 100 ? 0.055 10.626 11.881 1.00 98.50 100 SER A O 1
ATOM 707 N N . VAL A 1 101 ? 0.816 10.356 9.783 1.00 98.19 101 VAL A N 1
ATOM 708 C CA . VAL A 1 101 ? -0.410 10.852 9.128 1.00 98.19 101 VAL A CA 1
ATOM 709 C C . VAL A 1 101 ? -1.621 9.978 9.475 1.00 98.19 101 VAL A C 1
ATOM 711 O O . VAL A 1 101 ? -2.687 10.493 9.804 1.00 98.19 101 VAL A O 1
ATOM 714 N N . MET A 1 102 ? -1.470 8.648 9.477 1.00 97.81 102 MET A N 1
ATOM 715 C CA . MET A 1 102 ? -2.554 7.743 9.885 1.00 97.81 102 MET A CA 1
ATOM 716 C C . MET A 1 102 ? -3.004 7.988 11.333 1.00 97.81 102 MET A C 1
ATOM 718 O O . MET A 1 102 ? -4.201 7.961 11.617 1.00 97.81 102 MET A O 1
ATOM 722 N N . SER A 1 103 ? -2.065 8.240 12.249 1.00 98.19 103 SER A N 1
ATOM 723 C CA . SER A 1 103 ? -2.371 8.565 13.648 1.00 98.19 103 SER A CA 1
ATOM 724 C C . SER A 1 103 ? -3.202 9.848 13.773 1.00 98.19 103 SER A C 1
ATOM 726 O O . SER A 1 103 ? -4.154 9.905 14.560 1.00 98.19 103 SER A O 1
ATOM 728 N N . GLU A 1 104 ? -2.895 10.865 12.965 1.00 98.12 104 GLU A N 1
ATOM 729 C CA . GLU A 1 104 ? -3.662 12.112 12.906 1.00 98.12 104 GLU A CA 1
ATOM 730 C C . GLU A 1 104 ? -5.088 11.882 12.385 1.00 98.12 104 GLU A C 1
ATOM 732 O O . GLU A 1 104 ? -6.044 12.348 13.012 1.00 98.12 104 GLU A O 1
ATOM 737 N N . GLU A 1 105 ? -5.251 11.102 11.312 1.00 97.50 105 GLU A N 1
ATOM 738 C CA . GLU A 1 105 ? -6.566 10.739 10.760 1.00 97.50 105 GLU A CA 1
ATOM 739 C C . GLU A 1 105 ? -7.419 9.952 11.767 1.00 97.50 105 GLU A C 1
ATOM 741 O O . GLU A 1 105 ? -8.590 10.282 11.986 1.00 97.50 105 GLU A O 1
ATOM 746 N N . ILE A 1 106 ? -6.829 8.961 12.450 1.00 97.31 106 ILE A N 1
ATOM 747 C CA . ILE A 1 106 ? -7.497 8.192 13.516 1.00 97.31 106 ILE A CA 1
ATOM 748 C C . ILE A 1 106 ? -7.908 9.119 14.664 1.00 97.31 106 ILE A C 1
ATOM 750 O O . ILE A 1 106 ? -9.034 9.038 15.160 1.00 97.31 106 ILE A O 1
ATOM 754 N N . SER A 1 107 ? -7.022 10.029 15.071 1.00 98.12 107 SER A N 1
ATOM 755 C CA . SER A 1 107 ? -7.292 10.990 16.144 1.00 98.12 107 SER A CA 1
ATOM 756 C C . SER A 1 107 ? -8.415 11.963 15.777 1.00 98.12 107 SER A C 1
ATOM 758 O O . SER A 1 107 ? -9.250 12.295 16.624 1.00 98.12 107 SER A O 1
ATOM 760 N N . ALA A 1 108 ? -8.460 12.422 14.526 1.00 97.44 108 ALA A N 1
ATOM 761 C CA . ALA A 1 108 ? -9.535 13.267 14.017 1.00 97.44 108 ALA A CA 1
ATOM 762 C C . ALA A 1 108 ? -10.877 12.518 14.008 1.00 97.44 108 ALA A C 1
ATOM 764 O O . ALA A 1 108 ? -11.871 13.039 14.524 1.00 97.44 108 ALA A O 1
ATOM 765 N N . LEU A 1 109 ? -10.891 11.273 13.522 1.00 98.00 109 LEU A N 1
ATOM 766 C CA . LEU A 1 109 ? -12.094 10.443 13.494 1.00 98.00 109 LEU A CA 1
ATOM 767 C C . LEU A 1 109 ? -12.604 10.131 14.911 1.00 98.00 109 LEU A C 1
ATOM 769 O O . LEU A 1 109 ? -13.800 10.234 15.176 1.00 98.00 109 LEU A O 1
ATOM 773 N N . ALA A 1 110 ? -11.707 9.832 15.855 1.00 98.06 110 ALA A N 1
ATOM 774 C CA . ALA A 1 110 ? -12.058 9.599 17.257 1.00 98.06 110 ALA A CA 1
ATOM 775 C C . ALA A 1 110 ? -12.719 10.828 17.915 1.00 98.06 110 ALA A C 1
ATOM 777 O O . ALA A 1 110 ? -13.695 10.690 18.663 1.00 98.06 110 ALA A O 1
ATOM 778 N N . LYS A 1 111 ? -12.233 12.041 17.609 1.00 98.56 111 LYS A N 1
ATOM 779 C CA . LYS A 1 111 ? -12.857 13.297 18.063 1.00 98.56 111 LYS A CA 1
ATOM 780 C C . LYS A 1 111 ? -14.249 13.482 17.459 1.00 98.56 111 LYS A C 1
ATOM 782 O O . LYS A 1 111 ? -15.179 13.794 18.199 1.00 98.56 111 LYS A O 1
ATOM 787 N N . ALA A 1 112 ? -14.407 13.245 16.156 1.00 98.50 112 ALA A N 1
ATOM 788 C CA . ALA A 1 112 ? -15.700 13.339 15.476 1.00 98.50 112 ALA A CA 1
ATOM 789 C C . ALA A 1 112 ? -16.725 12.344 16.049 1.00 98.50 112 ALA A C 1
ATOM 791 O O . ALA A 1 112 ? -17.857 12.723 16.345 1.00 98.50 112 ALA A O 1
ATOM 792 N N . LEU A 1 113 ? -16.307 11.098 16.304 1.00 98.38 113 LEU A N 1
ATOM 793 C CA . LEU A 1 113 ? -17.134 10.078 16.956 1.00 98.38 113 LEU A CA 1
ATOM 794 C C . LEU A 1 113 ? -17.564 10.506 18.365 1.00 98.38 113 LEU A C 1
ATOM 796 O O . LEU A 1 113 ? -18.739 10.389 18.712 1.00 98.38 113 LEU A O 1
ATOM 800 N N . SER A 1 114 ? -16.640 11.059 19.156 1.00 98.31 114 SER A N 1
ATOM 801 C CA . SER A 1 114 ? -16.938 11.565 20.505 1.00 98.31 114 SER A CA 1
ATOM 802 C C . SER A 1 114 ? -17.925 12.737 20.480 1.00 98.31 114 SER A C 1
ATOM 804 O O . SER A 1 114 ? -18.792 12.835 21.347 1.00 98.31 114 SER A O 1
ATOM 806 N N . ALA A 1 115 ? -17.827 13.597 19.464 1.00 98.50 115 ALA A N 1
ATOM 807 C CA . ALA A 1 115 ? -18.744 14.710 19.229 1.00 98.50 115 ALA A CA 1
ATOM 808 C C . ALA A 1 115 ? -20.073 14.289 18.572 1.00 98.50 115 ALA A C 1
ATOM 810 O O . ALA A 1 115 ? -20.976 15.117 18.466 1.00 98.50 115 ALA A O 1
ATOM 811 N N . ARG A 1 116 ? -20.206 13.023 18.144 1.00 98.31 116 ARG A N 1
ATOM 812 C CA . ARG A 1 116 ? -21.322 12.517 17.324 1.00 98.31 116 ARG A CA 1
ATOM 813 C C . ARG A 1 116 ? -21.525 13.327 16.034 1.00 98.31 116 ARG A C 1
ATOM 815 O O . ARG A 1 116 ? -22.653 13.539 15.599 1.00 98.31 116 ARG A O 1
ATOM 822 N N . ASP A 1 117 ? -20.430 13.777 15.425 1.00 98.50 117 ASP A N 1
ATOM 823 C CA . ASP A 1 117 ? -20.451 14.516 14.162 1.00 98.50 117 ASP A CA 1
ATOM 824 C C . ASP A 1 117 ? -20.565 13.545 12.977 1.00 98.50 117 ASP A C 1
ATOM 826 O O . ASP A 1 117 ? -19.572 13.082 12.408 1.00 98.50 117 ASP A O 1
ATOM 830 N N . GLU A 1 118 ? -21.804 13.215 12.612 1.00 98.12 118 GLU A N 1
ATOM 831 C CA . GLU A 1 118 ? -22.098 12.313 11.493 1.00 98.12 118 GLU A CA 1
ATOM 832 C C . GLU A 1 118 ? -21.541 12.824 10.158 1.00 98.12 118 GLU A C 1
ATOM 834 O O . GLU A 1 118 ? -21.126 12.022 9.320 1.00 98.12 118 GLU A O 1
ATOM 839 N N . GLY A 1 119 ? -21.489 14.146 9.959 1.00 98.19 119 GLY A N 1
ATOM 840 C CA . GLY A 1 119 ? -21.013 14.750 8.716 1.00 98.19 119 GLY A CA 1
ATOM 841 C C . GLY A 1 119 ? -19.524 14.500 8.491 1.00 98.19 119 GLY A C 1
ATOM 842 O O . GLY A 1 119 ? -19.121 14.071 7.405 1.00 98.19 119 GLY A O 1
ATOM 843 N N . VAL A 1 120 ? -18.705 14.716 9.524 1.00 96.62 120 VAL A N 1
ATOM 844 C CA . VAL A 1 120 ? -17.258 14.457 9.461 1.00 96.62 120 VAL A CA 1
ATOM 845 C C . VAL A 1 120 ? -16.974 12.963 9.313 1.00 96.62 120 VAL A C 1
ATOM 847 O O . VAL A 1 120 ? -16.187 12.585 8.440 1.00 96.62 120 VAL A O 1
ATOM 850 N N . VAL A 1 121 ? -17.654 12.113 10.091 1.00 98.38 121 VAL A N 1
ATOM 851 C CA . VAL A 1 121 ? -17.483 10.652 10.012 1.00 98.38 121 VAL A CA 1
ATOM 852 C C . VAL A 1 121 ? -17.830 10.142 8.610 1.00 98.38 121 VAL A C 1
ATOM 854 O O . VAL A 1 121 ? -17.025 9.446 7.988 1.00 98.38 121 VAL A O 1
ATOM 857 N N . ALA A 1 122 ? -18.993 10.523 8.070 1.00 98.31 122 ALA A N 1
ATOM 858 C CA . ALA A 1 122 ? -19.423 10.095 6.741 1.00 98.31 122 ALA A CA 1
ATOM 859 C C . ALA A 1 122 ? -18.450 10.557 5.649 1.00 98.31 122 ALA A C 1
ATOM 861 O O . ALA A 1 122 ? -18.124 9.782 4.748 1.00 98.31 122 ALA A O 1
ATOM 862 N N . LYS A 1 123 ? -17.939 11.790 5.744 1.00 97.62 123 LYS A N 1
ATOM 863 C CA . LYS A 1 123 ? -16.966 12.329 4.789 1.00 97.62 123 LYS A CA 1
ATOM 864 C C . LYS A 1 123 ? -15.654 11.539 4.790 1.00 97.62 123 LYS A C 1
ATOM 866 O O . LYS A 1 123 ? -15.165 11.199 3.712 1.00 97.62 123 LYS A O 1
ATOM 871 N N . GLN A 1 124 ? -15.093 11.233 5.962 1.00 96.56 124 GLN A N 1
ATOM 872 C CA . GLN A 1 124 ? -13.850 10.454 6.050 1.00 96.56 124 GLN A CA 1
ATOM 873 C C . GLN A 1 124 ? -14.037 9.034 5.493 1.00 96.56 124 GLN A C 1
ATOM 875 O O . GLN A 1 124 ? -13.237 8.585 4.669 1.00 96.56 124 GLN A O 1
ATOM 880 N N . LEU A 1 125 ? -15.136 8.357 5.848 1.00 97.38 125 LEU A N 1
ATOM 881 C CA . LEU A 1 125 ? -15.447 7.023 5.319 1.00 97.38 125 LEU A CA 1
ATOM 882 C C . LEU A 1 125 ? -15.677 7.032 3.799 1.00 97.38 125 LEU A C 1
ATOM 884 O O . LEU A 1 125 ? -15.212 6.130 3.100 1.00 97.38 125 LEU A O 1
ATOM 888 N N . ALA A 1 126 ? -16.361 8.052 3.271 1.00 97.94 126 ALA A N 1
ATOM 889 C CA . ALA A 1 126 ? -16.589 8.198 1.835 1.00 97.94 126 ALA A CA 1
ATOM 890 C C . ALA A 1 126 ? -15.269 8.361 1.068 1.00 97.94 126 ALA A C 1
ATOM 892 O O . ALA A 1 126 ? -15.060 7.661 0.076 1.00 97.94 126 ALA A O 1
ATOM 893 N N . SER A 1 127 ? -14.362 9.205 1.573 1.00 96.56 127 SER A N 1
ATOM 894 C CA . SER A 1 127 ? -13.041 9.424 0.976 1.00 96.56 127 SER A CA 1
ATOM 895 C C . SER A 1 127 ? -12.198 8.141 0.939 1.00 96.56 127 SER A C 1
ATOM 897 O O . SER A 1 127 ? -11.643 7.802 -0.108 1.00 96.56 127 SER A O 1
ATOM 899 N N . ALA A 1 128 ? -12.176 7.366 2.029 1.00 96.06 128 ALA A N 1
ATOM 900 C CA . ALA A 1 128 ? -11.510 6.060 2.053 1.00 96.06 128 ALA A CA 1
ATOM 901 C C . ALA A 1 128 ? -12.150 5.064 1.062 1.00 96.06 128 ALA A C 1
ATOM 903 O O . ALA A 1 128 ? -11.454 4.325 0.358 1.00 96.06 128 ALA A O 1
ATOM 904 N N . GLY A 1 129 ? -13.482 5.078 0.953 1.00 97.44 129 GLY A N 1
ATOM 905 C CA . GLY A 1 129 ? -14.221 4.270 -0.017 1.00 97.44 129 GLY A CA 1
ATOM 906 C C . GLY A 1 129 ? -13.918 4.635 -1.475 1.00 97.44 129 GLY A C 1
ATOM 907 O O . GLY A 1 129 ? -13.850 3.742 -2.322 1.00 97.44 129 GLY A O 1
ATOM 908 N N . ASP A 1 130 ? -13.709 5.917 -1.782 1.00 96.75 130 ASP A N 1
ATOM 909 C CA . ASP A 1 130 ? -13.324 6.373 -3.124 1.00 96.75 130 ASP A CA 1
ATOM 910 C C . ASP A 1 130 ? -11.946 5.852 -3.530 1.00 96.75 130 ASP A C 1
ATOM 912 O O . ASP A 1 130 ? -11.784 5.368 -4.656 1.00 96.75 130 ASP A O 1
ATOM 916 N N . LEU A 1 131 ? -10.977 5.875 -2.607 1.00 94.25 131 LEU A N 1
ATOM 917 C CA . LEU A 1 131 ? -9.652 5.302 -2.841 1.00 94.25 131 LEU A CA 1
ATOM 918 C C . LEU A 1 131 ? -9.743 3.802 -3.142 1.00 94.25 131 LEU A C 1
ATOM 920 O O . LEU A 1 131 ? -9.159 3.338 -4.124 1.00 94.25 131 LEU A O 1
ATOM 924 N N . ARG A 1 132 ? -10.531 3.048 -2.363 1.00 95.12 132 ARG A N 1
ATOM 925 C CA . ARG A 1 132 ? -10.735 1.613 -2.611 1.00 95.12 132 ARG A CA 1
ATOM 926 C C . ARG A 1 132 ? -11.365 1.349 -3.979 1.00 95.12 132 ARG A C 1
ATOM 928 O O . ARG A 1 132 ? -10.857 0.523 -4.730 1.00 95.12 132 ARG A O 1
ATOM 935 N N . ARG A 1 133 ? -12.418 2.087 -4.342 1.00 93.94 133 ARG A N 1
ATOM 936 C CA . ARG A 1 133 ? -13.048 1.965 -5.668 1.00 93.94 133 ARG A CA 1
ATOM 937 C C . ARG A 1 133 ? -12.073 2.292 -6.799 1.00 93.94 133 ARG A C 1
ATOM 939 O O . ARG A 1 133 ? -12.144 1.676 -7.858 1.00 93.94 133 ARG A O 1
ATOM 946 N N . ARG A 1 134 ? -11.176 3.263 -6.599 1.00 90.25 134 ARG A N 1
ATOM 947 C CA . ARG A 1 134 ? -10.125 3.586 -7.574 1.00 90.25 134 ARG A CA 1
ATOM 948 C C . ARG A 1 134 ? -9.138 2.431 -7.732 1.00 90.25 134 ARG A C 1
ATOM 950 O O . ARG A 1 134 ? -8.824 2.087 -8.867 1.00 90.25 134 ARG A O 1
ATOM 957 N N . TYR A 1 135 ? -8.696 1.831 -6.629 1.00 91.06 135 TYR A N 1
ATOM 958 C CA . TYR A 1 135 ? -7.852 0.636 -6.656 1.00 91.06 135 TYR A CA 1
ATOM 959 C C . TYR A 1 135 ? -8.531 -0.516 -7.408 1.00 91.06 135 TYR A C 1
ATOM 961 O O . TYR A 1 135 ? -7.939 -1.047 -8.343 1.00 91.06 135 TYR A O 1
ATOM 969 N N . ASP A 1 136 ? -9.785 -0.835 -7.071 1.00 91.88 136 ASP A N 1
ATOM 970 C CA . ASP A 1 136 ? -10.529 -1.932 -7.705 1.00 91.88 136 ASP A CA 1
ATOM 971 C C . ASP A 1 136 ? -10.658 -1.721 -9.229 1.00 91.88 136 ASP A C 1
ATOM 973 O O . ASP A 1 136 ? -10.447 -2.651 -10.006 1.00 91.88 136 ASP A O 1
ATOM 977 N N . ARG A 1 137 ? -10.919 -0.482 -9.679 1.00 88.44 137 ARG A N 1
ATOM 978 C CA . ARG A 1 137 ? -10.938 -0.142 -11.115 1.00 88.44 137 ARG A CA 1
ATOM 979 C C . ARG A 1 137 ? -9.577 -0.315 -11.788 1.00 88.44 137 ARG A C 1
ATOM 981 O O . ARG A 1 137 ? -9.519 -0.797 -12.916 1.00 88.44 137 ARG A O 1
ATOM 988 N N . LEU A 1 138 ? -8.494 0.080 -11.116 1.00 84.88 138 LEU A N 1
ATOM 989 C CA . LEU A 1 138 ? -7.141 -0.019 -11.665 1.00 84.88 138 LEU A CA 1
ATOM 990 C C . LEU A 1 138 ? -6.730 -1.479 -11.891 1.00 84.88 138 LEU A C 1
ATOM 992 O O . LEU A 1 138 ? -6.181 -1.810 -12.941 1.00 84.88 138 LEU A O 1
ATOM 996 N N . ILE A 1 139 ? -7.032 -2.363 -10.937 1.00 83.69 139 ILE A N 1
ATOM 997 C CA . ILE A 1 139 ? -6.678 -3.785 -11.048 1.00 83.69 139 ILE A CA 1
ATOM 998 C C . ILE A 1 139 ? -7.587 -4.558 -12.012 1.00 83.69 139 ILE A C 1
ATOM 1000 O O . ILE A 1 139 ? -7.164 -5.578 -12.551 1.00 83.69 139 ILE A O 1
ATOM 1004 N N . ALA A 1 140 ? -8.799 -4.066 -12.286 1.00 79.38 140 ALA A N 1
ATOM 1005 C CA . ALA A 1 140 ? -9.739 -4.678 -13.227 1.00 79.38 140 ALA A CA 1
ATOM 1006 C C . ALA A 1 140 ? -9.354 -4.495 -14.713 1.00 79.38 140 ALA A C 1
ATOM 1008 O O . ALA A 1 140 ? -10.125 -4.869 -15.591 1.00 79.38 140 ALA A O 1
ATOM 1009 N N . THR A 1 141 ? -8.178 -3.935 -15.035 1.00 68.00 141 THR A N 1
ATOM 1010 C CA . THR A 1 141 ? -7.679 -3.582 -16.390 1.00 68.00 141 THR A CA 1
ATOM 1011 C C . THR A 1 141 ? -8.504 -2.564 -17.190 1.00 68.00 141 THR A C 1
ATOM 1013 O O . THR A 1 141 ? -7.944 -1.919 -18.070 1.00 68.00 141 THR A O 1
ATOM 1016 N N . GLU A 1 142 ? -9.774 -2.332 -16.854 1.00 68.69 142 GLU A N 1
ATOM 1017 C CA . GLU A 1 142 ? -10.660 -1.357 -17.517 1.00 68.69 142 GLU A CA 1
ATOM 1018 C C . GLU A 1 142 ? -10.180 0.100 -17.392 1.00 68.69 142 GLU A C 1
ATOM 1020 O O . GLU A 1 142 ? -10.565 0.952 -18.188 1.00 68.69 142 GLU A O 1
ATOM 1025 N N . ALA A 1 143 ? -9.324 0.391 -16.410 1.00 75.44 143 ALA A N 1
ATOM 1026 C CA . ALA A 1 143 ? -8.768 1.719 -16.166 1.00 75.44 143 ALA A CA 1
ATOM 1027 C C . ALA A 1 143 ? -7.301 1.859 -16.606 1.00 75.44 143 ALA A C 1
ATOM 1029 O O . ALA A 1 143 ? -6.580 2.688 -16.051 1.00 75.44 143 ALA A O 1
ATOM 1030 N N . MET A 1 144 ? -6.838 1.051 -17.566 1.00 82.56 144 MET A N 1
ATOM 1031 C CA . MET A 1 144 ? -5.516 1.220 -18.171 1.00 82.56 144 MET A CA 1
ATOM 1032 C C . MET A 1 144 ? -5.613 1.463 -19.679 1.00 82.56 144 MET A C 1
ATOM 1034 O O . MET A 1 144 ? -6.280 0.717 -20.392 1.00 82.56 144 MET A O 1
ATOM 1038 N N . THR A 1 145 ? -4.896 2.466 -20.186 1.00 87.19 145 THR A N 1
ATOM 1039 C CA . THR A 1 145 ? -4.710 2.672 -21.630 1.00 87.19 145 THR A CA 1
ATOM 1040 C C . THR A 1 145 ? -3.410 2.039 -22.100 1.00 87.19 145 THR A C 1
ATOM 1042 O O . THR A 1 145 ? -2.361 2.273 -21.497 1.00 87.19 145 THR A O 1
ATOM 1045 N N . GLY A 1 146 ? -3.466 1.286 -23.198 1.00 90.50 146 GLY A N 1
ATOM 1046 C CA . GLY A 1 146 ? -2.284 0.741 -23.859 1.00 90.50 146 GLY A CA 1
ATOM 1047 C C . GLY A 1 146 ? -1.727 1.677 -24.930 1.00 90.50 146 GLY A C 1
ATOM 1048 O O . GLY A 1 146 ? -2.487 2.233 -25.722 1.00 90.50 146 GLY A O 1
ATOM 1049 N N . ARG A 1 147 ? -0.400 1.805 -24.993 1.00 93.81 147 ARG A N 1
ATOM 1050 C CA . ARG A 1 147 ? 0.319 2.427 -26.113 1.00 93.81 147 ARG A CA 1
ATOM 1051 C C . ARG A 1 147 ? 1.535 1.596 -26.508 1.00 93.81 147 ARG A C 1
ATOM 1053 O O . ARG A 1 147 ? 2.100 0.885 -25.679 1.00 93.81 147 ARG A O 1
ATOM 1060 N N . LEU A 1 148 ? 1.938 1.720 -27.768 1.00 94.81 148 LEU A N 1
ATOM 1061 C CA . LEU A 1 148 ? 3.180 1.146 -28.278 1.00 94.81 148 LEU A CA 1
ATOM 1062 C C . LEU A 1 148 ? 4.255 2.231 -28.342 1.00 94.81 148 LEU A C 1
ATOM 1064 O 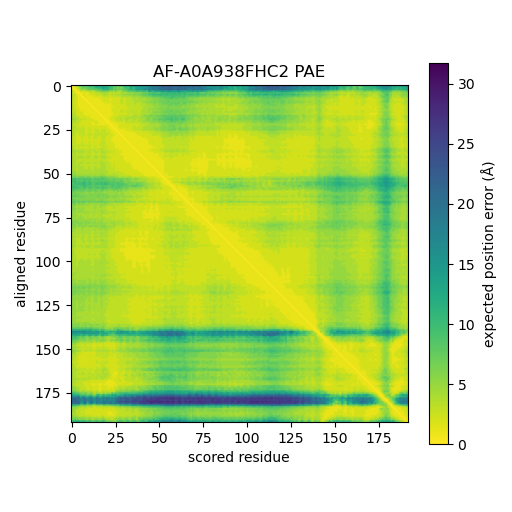O . LEU A 1 148 ? 3.958 3.376 -28.690 1.00 94.81 148 LEU A O 1
ATOM 1068 N N . ILE A 1 149 ? 5.481 1.864 -27.985 1.00 94.50 149 ILE A N 1
ATOM 1069 C CA . ILE A 1 149 ? 6.677 2.696 -28.127 1.00 94.50 149 ILE A CA 1
ATOM 1070 C C . ILE A 1 149 ? 7.630 1.941 -29.031 1.00 94.50 149 ILE A C 1
ATOM 1072 O O . ILE A 1 149 ? 8.014 0.827 -28.688 1.00 94.50 149 ILE A O 1
ATOM 1076 N N . ASP A 1 150 ? 8.002 2.553 -30.148 1.00 94.44 150 ASP A N 1
ATOM 1077 C CA . ASP A 1 150 ? 8.941 1.978 -31.104 1.00 94.44 150 ASP A CA 1
ATOM 1078 C C . ASP A 1 150 ? 10.244 2.772 -31.073 1.00 94.44 150 ASP A C 1
ATOM 1080 O O . ASP A 1 150 ? 10.215 4.004 -31.026 1.00 94.44 150 ASP A O 1
ATOM 1084 N N . ALA A 1 151 ? 11.375 2.076 -31.144 1.00 93.31 151 ALA A N 1
ATOM 1085 C CA . ALA A 1 151 ? 12.685 2.686 -31.307 1.00 93.31 151 ALA A CA 1
ATOM 1086 C C . ALA A 1 151 ? 13.549 1.882 -32.297 1.00 93.31 151 ALA A C 1
ATOM 1088 O O . ALA A 1 151 ? 13.411 0.657 -32.371 1.00 93.31 151 ALA A O 1
ATOM 1089 N N . PRO A 1 152 ? 14.448 2.536 -33.055 1.00 91.25 152 PRO A N 1
ATOM 1090 C CA . PRO A 1 152 ? 15.334 1.850 -33.998 1.00 91.25 152 PRO A CA 1
ATOM 1091 C C . PRO A 1 152 ? 16.255 0.828 -33.327 1.00 91.25 152 PRO A C 1
ATOM 1093 O O . PRO A 1 152 ? 16.532 -0.225 -33.893 1.00 91.25 152 PRO A O 1
ATOM 1096 N N . THR A 1 153 ? 16.720 1.116 -32.112 1.00 90.94 153 THR A N 1
ATOM 1097 C CA . THR A 1 153 ? 17.590 0.215 -31.351 1.00 90.94 153 THR A CA 1
ATOM 1098 C C . THR A 1 153 ? 17.028 -0.100 -29.971 1.00 90.94 153 THR A C 1
ATOM 1100 O O . THR A 1 153 ? 16.261 0.666 -29.386 1.00 90.94 153 THR A O 1
ATOM 1103 N N . ARG A 1 154 ? 17.486 -1.217 -29.394 1.00 90.69 154 ARG A N 1
ATOM 1104 C CA . ARG A 1 154 ? 17.160 -1.585 -28.012 1.00 90.69 154 ARG A CA 1
ATOM 1105 C C . ARG A 1 154 ? 17.565 -0.504 -27.011 1.00 90.69 154 ARG A C 1
ATOM 1107 O O . ARG A 1 154 ? 16.834 -0.242 -26.067 1.00 90.69 154 ARG A O 1
ATOM 1114 N N . ALA A 1 155 ? 18.737 0.103 -27.201 1.00 90.06 155 ALA A N 1
ATOM 1115 C CA . ALA A 1 155 ? 19.248 1.129 -26.296 1.00 90.06 155 ALA A CA 1
ATOM 1116 C C . ALA A 1 155 ? 18.339 2.366 -26.287 1.00 90.06 155 ALA A C 1
ATOM 1118 O O . ALA A 1 155 ? 17.958 2.833 -25.218 1.00 90.06 155 ALA A O 1
ATOM 1119 N N . GLU A 1 156 ? 17.920 2.822 -27.468 1.00 92.12 156 GLU A N 1
ATOM 1120 C CA . GLU A 1 156 ? 16.979 3.938 -27.604 1.00 92.12 156 GLU A CA 1
ATOM 1121 C C . GLU A 1 156 ? 15.605 3.600 -27.009 1.00 92.12 156 GLU A C 1
ATOM 1123 O O . GLU A 1 156 ? 15.021 4.439 -26.329 1.00 92.12 156 GLU A O 1
ATOM 1128 N N . LEU A 1 157 ? 15.110 2.362 -27.174 1.00 93.50 157 LEU A N 1
ATOM 1129 C CA . LEU A 1 157 ? 13.857 1.944 -26.532 1.00 93.50 157 LEU A CA 1
ATOM 1130 C C . LEU A 1 157 ? 13.958 2.038 -25.004 1.00 93.50 157 LEU A C 1
ATOM 1132 O O . LEU A 1 157 ? 13.028 2.494 -24.341 1.00 93.50 157 LEU A O 1
ATOM 1136 N N . VAL A 1 158 ? 15.081 1.607 -24.430 1.00 91.94 158 VAL A N 1
ATOM 1137 C CA . VAL A 1 158 ? 15.297 1.667 -22.979 1.00 91.94 158 VAL A CA 1
ATOM 1138 C C . VAL A 1 158 ? 15.396 3.112 -22.487 1.00 91.94 158 VAL A C 1
ATOM 1140 O O . VAL A 1 158 ? 14.874 3.417 -21.413 1.00 91.94 158 VAL A O 1
ATOM 1143 N N . ASP A 1 159 ? 16.001 4.013 -23.260 1.00 91.19 159 ASP A N 1
ATOM 1144 C CA . ASP A 1 159 ? 16.031 5.442 -22.933 1.00 91.19 159 ASP A CA 1
ATOM 1145 C C . ASP A 1 159 ? 14.628 6.075 -22.976 1.00 91.19 159 ASP A C 1
ATOM 1147 O O . ASP A 1 159 ? 14.271 6.826 -22.066 1.00 91.19 159 ASP A O 1
ATOM 1151 N N . GLU A 1 160 ? 13.783 5.703 -23.943 1.00 92.88 160 GLU A N 1
ATOM 1152 C CA . GLU A 1 160 ? 12.366 6.104 -23.970 1.00 92.88 160 GLU A CA 1
ATOM 1153 C C . GLU A 1 160 ? 11.599 5.582 -22.742 1.00 92.88 160 GLU A C 1
ATOM 1155 O O . GLU A 1 160 ? 10.842 6.318 -22.100 1.00 92.88 160 GLU A O 1
ATOM 1160 N N . LEU A 1 161 ? 11.822 4.320 -22.355 1.00 92.69 161 LEU A N 1
ATOM 1161 C CA . LEU A 1 161 ? 11.212 3.728 -21.158 1.00 92.69 161 LEU A CA 1
ATOM 1162 C C . LEU A 1 161 ? 11.690 4.394 -19.863 1.00 92.69 161 LEU A C 1
ATOM 1164 O O . LEU A 1 161 ? 10.914 4.504 -18.911 1.00 92.69 161 LEU A O 1
ATOM 1168 N N . ARG A 1 162 ? 12.931 4.893 -19.821 1.00 89.31 162 ARG A N 1
ATOM 1169 C CA . ARG A 1 162 ? 13.444 5.681 -18.691 1.00 89.31 162 ARG A CA 1
ATOM 1170 C C . ARG A 1 162 ? 12.658 6.984 -18.508 1.00 89.31 162 ARG A C 1
ATOM 1172 O O . ARG A 1 162 ? 12.467 7.412 -17.372 1.00 89.31 162 ARG A O 1
ATOM 1179 N N . GLY A 1 163 ? 12.118 7.562 -19.581 1.00 89.75 163 GLY A N 1
ATOM 1180 C CA . GLY A 1 163 ? 11.194 8.701 -19.509 1.00 89.75 163 GLY A CA 1
ATOM 1181 C C . GLY A 1 163 ? 9.876 8.407 -18.773 1.00 89.75 163 GLY A C 1
ATOM 1182 O O . GLY A 1 163 ? 9.131 9.332 -18.460 1.00 89.75 163 GLY A O 1
ATOM 1183 N N . LEU A 1 164 ? 9.584 7.135 -18.475 1.00 91.56 164 LEU A N 1
ATOM 1184 C CA . LEU A 1 164 ? 8.389 6.697 -17.747 1.00 91.56 164 LEU A CA 1
ATOM 1185 C C . LEU A 1 164 ? 8.633 6.410 -16.271 1.00 91.56 164 LEU A C 1
ATOM 1187 O O . LEU A 1 164 ? 7.694 5.995 -15.587 1.00 91.56 164 LEU A O 1
ATOM 1191 N N . VAL A 1 165 ? 9.858 6.614 -15.784 1.00 91.81 165 VAL A N 1
ATOM 1192 C CA . VAL A 1 165 ? 10.183 6.433 -14.369 1.00 91.81 165 VAL A CA 1
ATOM 1193 C C . VAL A 1 165 ? 9.195 7.217 -13.507 1.00 91.81 165 VAL A C 1
ATOM 1195 O O . VAL A 1 165 ? 8.909 8.385 -13.762 1.00 91.81 165 VAL A O 1
ATOM 1198 N N . ASP A 1 166 ? 8.634 6.528 -12.515 1.00 91.62 166 ASP A N 1
ATOM 1199 C CA . ASP A 1 166 ? 7.708 7.067 -11.511 1.00 91.62 166 ASP A CA 1
ATOM 1200 C C . ASP A 1 166 ? 6.346 7.534 -12.068 1.00 91.62 166 ASP A C 1
ATOM 1202 O O . ASP A 1 166 ? 5.512 8.060 -11.331 1.00 91.62 166 ASP A O 1
ATOM 1206 N N . SER A 1 167 ? 6.056 7.274 -13.349 1.00 91.06 167 SER A N 1
ATOM 1207 C CA . SER A 1 167 ? 4.769 7.620 -13.980 1.00 91.06 167 SER A CA 1
ATOM 1208 C C . SER A 1 167 ? 3.605 6.706 -13.574 1.00 91.06 167 SER A C 1
ATOM 1210 O O . SER A 1 167 ? 2.447 7.004 -13.867 1.00 91.06 167 SER A O 1
ATOM 1212 N N . GLY A 1 168 ? 3.902 5.561 -12.950 1.00 89.06 168 GLY A N 1
ATOM 1213 C CA . GLY A 1 168 ? 2.930 4.495 -12.689 1.00 89.06 168 GLY A CA 1
ATOM 1214 C C . GLY A 1 168 ? 2.584 3.647 -13.920 1.00 89.06 168 GLY A C 1
ATOM 1215 O O . GLY A 1 168 ? 1.698 2.795 -13.842 1.00 89.06 168 GLY A O 1
ATOM 1216 N N . ALA A 1 169 ? 3.263 3.862 -15.051 1.00 92.38 169 ALA A N 1
ATOM 1217 C CA . ALA A 1 169 ? 3.136 3.013 -16.226 1.00 92.38 169 ALA A CA 1
ATOM 1218 C C . ALA A 1 169 ? 3.750 1.622 -15.992 1.00 92.38 169 ALA A C 1
ATOM 1220 O O . ALA A 1 169 ? 4.743 1.460 -15.283 1.00 92.38 169 ALA A O 1
ATOM 1221 N N . LEU A 1 170 ? 3.164 0.618 -16.636 1.00 93.56 170 LEU A N 1
ATOM 1222 C CA . LEU A 1 170 ? 3.621 -0.764 -16.630 1.00 93.56 170 LEU A CA 1
ATOM 1223 C C . LEU A 1 170 ? 4.057 -1.156 -18.038 1.00 93.56 170 LEU A C 1
ATOM 1225 O O . LEU A 1 170 ? 3.257 -1.118 -18.971 1.00 93.56 170 LEU A O 1
ATOM 1229 N N . VAL A 1 171 ? 5.302 -1.585 -18.184 1.00 94.62 171 VAL A N 1
ATOM 1230 C CA . VAL A 1 171 ? 5.772 -2.291 -19.374 1.00 94.62 171 VAL A CA 1
ATOM 1231 C C . VAL A 1 171 ? 5.208 -3.707 -19.319 1.00 94.62 171 VAL A C 1
ATOM 1233 O O . VAL A 1 171 ? 5.372 -4.414 -18.322 1.00 94.62 171 VAL A O 1
ATOM 1236 N N . ALA A 1 172 ? 4.482 -4.088 -20.364 1.00 94.00 172 ALA A N 1
ATOM 1237 C CA . ALA A 1 172 ? 3.803 -5.373 -20.486 1.00 94.00 172 ALA A CA 1
ATOM 1238 C C . ALA A 1 172 ? 4.478 -6.305 -21.498 1.00 94.00 172 ALA A C 1
ATOM 1240 O O . ALA A 1 172 ? 4.258 -7.509 -21.430 1.00 94.00 172 ALA A O 1
ATOM 1241 N N . ASP A 1 173 ? 5.278 -5.757 -22.413 1.00 93.44 173 ASP A N 1
ATOM 1242 C CA . ASP A 1 173 ? 6.059 -6.524 -23.381 1.00 93.44 173 ASP A CA 1
ATOM 1243 C C . ASP A 1 173 ? 7.221 -5.682 -23.929 1.00 93.44 173 ASP A C 1
ATOM 1245 O O . ASP A 1 173 ? 7.098 -4.454 -24.007 1.00 93.44 173 ASP A O 1
ATOM 1249 N N . ILE A 1 174 ? 8.314 -6.345 -24.316 1.00 91.12 174 ILE A N 1
ATOM 1250 C CA . ILE A 1 174 ? 9.436 -5.788 -25.085 1.00 91.12 174 ILE A CA 1
ATOM 1251 C C . ILE A 1 174 ? 9.805 -6.819 -26.154 1.00 91.12 174 ILE A C 1
ATOM 1253 O O . ILE A 1 174 ? 10.206 -7.935 -25.824 1.00 91.12 174 ILE A O 1
ATOM 1257 N N . THR A 1 175 ? 9.694 -6.447 -27.427 1.00 89.38 175 THR A N 1
ATOM 1258 C CA . THR A 1 175 ? 9.899 -7.358 -28.558 1.00 89.38 175 THR A CA 1
ATOM 1259 C C . THR A 1 175 ? 10.721 -6.730 -29.681 1.00 89.38 175 THR A C 1
ATOM 1261 O O . THR A 1 175 ? 10.581 -5.549 -30.004 1.00 89.38 175 THR A O 1
ATOM 1264 N N . ASP A 1 176 ? 11.571 -7.550 -30.305 1.00 85.56 176 ASP A N 1
ATOM 1265 C CA . ASP A 1 176 ? 12.161 -7.259 -31.615 1.00 85.56 176 ASP A CA 1
ATOM 1266 C C . ASP A 1 176 ? 11.128 -7.625 -32.687 1.00 85.56 176 ASP A C 1
ATOM 1268 O O . ASP A 1 176 ? 10.760 -8.790 -32.853 1.00 85.56 176 ASP A O 1
ATOM 1272 N N . VAL A 1 177 ? 10.603 -6.615 -33.380 1.00 78.94 177 VAL A N 1
ATOM 1273 C CA . VAL A 1 177 ? 9.457 -6.779 -34.286 1.00 78.94 177 VAL A CA 1
ATOM 1274 C C . VAL A 1 177 ? 9.875 -7.376 -35.633 1.00 78.94 177 VAL A C 1
ATOM 1276 O O . VAL A 1 177 ? 9.045 -7.973 -36.320 1.00 78.94 177 VAL A O 1
ATOM 1279 N N . MET A 1 178 ? 11.144 -7.231 -36.021 1.00 72.56 178 MET A N 1
ATOM 1280 C CA . MET A 1 178 ? 11.639 -7.615 -37.349 1.00 72.56 178 MET A CA 1
ATOM 1281 C C . MET A 1 178 ? 12.590 -8.824 -37.317 1.00 72.56 178 MET A C 1
ATOM 1283 O O . MET A 1 178 ? 12.977 -9.310 -38.378 1.00 72.56 178 MET A O 1
ATOM 1287 N N . ASN A 1 179 ? 12.908 -9.369 -36.132 1.00 62.97 179 ASN A N 1
ATOM 1288 C CA . ASN A 1 179 ? 13.837 -10.497 -35.922 1.00 62.97 179 ASN A CA 1
ATOM 1289 C C . ASN A 1 179 ? 15.260 -10.267 -36.483 1.00 62.97 179 ASN A C 1
ATOM 1291 O O . ASN A 1 179 ? 16.051 -11.209 -36.578 1.00 62.97 179 ASN A O 1
ATOM 1295 N N . ASP A 1 180 ? 15.591 -9.029 -36.851 1.00 62.12 180 ASP A N 1
ATOM 1296 C CA . ASP A 1 180 ? 16.894 -8.583 -37.351 1.00 62.12 180 ASP A CA 1
ATOM 1297 C C . ASP A 1 180 ? 17.369 -7.278 -36.678 1.00 62.12 180 ASP A C 1
ATOM 1299 O O . ASP A 1 180 ? 18.386 -6.705 -37.080 1.00 62.12 180 ASP A O 1
ATOM 1303 N N . GLY A 1 181 ? 16.662 -6.818 -35.637 1.00 59.94 181 GLY A N 1
ATOM 1304 C CA . GLY A 1 181 ? 16.990 -5.615 -34.881 1.00 59.94 181 GLY A CA 1
ATOM 1305 C C . GLY A 1 181 ? 16.599 -4.292 -35.541 1.00 59.94 181 GLY A C 1
ATOM 1306 O O . GLY A 1 181 ? 17.015 -3.254 -35.030 1.00 59.94 181 GLY A O 1
ATOM 1307 N N . ALA A 1 182 ? 15.828 -4.286 -36.637 1.00 68.00 182 ALA A N 1
ATOM 1308 C CA . ALA A 1 182 ? 15.476 -3.042 -37.330 1.00 68.00 182 ALA A CA 1
ATOM 1309 C C . ALA A 1 182 ? 14.499 -2.136 -36.553 1.00 68.00 182 ALA A C 1
ATOM 1311 O O . ALA A 1 182 ? 14.531 -0.919 -36.745 1.00 68.00 182 ALA A O 1
ATOM 1312 N N . ILE A 1 183 ? 13.622 -2.702 -35.707 1.00 87.38 183 ILE A N 1
ATOM 1313 C CA . ILE A 1 183 ? 12.708 -1.951 -34.826 1.00 87.38 183 ILE A CA 1
ATOM 1314 C C . ILE A 1 183 ? 12.471 -2.741 -33.532 1.00 87.38 183 ILE A C 1
ATOM 1316 O O . ILE A 1 183 ? 11.985 -3.875 -33.561 1.00 87.38 183 ILE A O 1
ATOM 1320 N N . TRP A 1 184 ? 12.739 -2.098 -32.399 1.00 92.25 184 TRP A N 1
ATOM 1321 C CA . TRP A 1 184 ? 12.374 -2.559 -31.061 1.00 92.25 184 TRP A CA 1
ATOM 1322 C C . TRP A 1 184 ? 11.064 -1.915 -30.616 1.00 92.25 184 TRP A C 1
ATOM 1324 O O . TRP A 1 184 ? 10.857 -0.722 -30.836 1.00 92.25 184 TRP A O 1
ATOM 1334 N N . ARG A 1 185 ? 10.193 -2.687 -29.961 1.00 93.94 185 ARG A N 1
ATOM 1335 C CA . ARG A 1 185 ? 8.877 -2.231 -29.499 1.00 93.94 185 ARG A CA 1
ATOM 1336 C C . ARG A 1 185 ? 8.639 -2.572 -28.037 1.00 93.94 185 ARG A C 1
ATOM 1338 O O . ARG A 1 185 ? 8.905 -3.692 -27.617 1.00 93.94 185 ARG A O 1
ATOM 1345 N N . ALA A 1 186 ? 8.052 -1.640 -27.291 1.00 95.12 186 ALA A N 1
ATOM 1346 C CA . ALA A 1 186 ? 7.482 -1.893 -25.972 1.00 95.12 186 ALA A CA 1
ATOM 1347 C C . ALA A 1 186 ? 5.964 -1.678 -25.968 1.00 95.12 186 ALA A C 1
ATOM 1349 O O . ALA A 1 186 ? 5.466 -0.670 -26.480 1.00 95.12 186 ALA A O 1
ATOM 1350 N N . ALA A 1 187 ? 5.231 -2.592 -25.332 1.00 94.81 187 ALA A N 1
ATOM 1351 C CA . ALA A 1 187 ? 3.830 -2.384 -24.979 1.00 94.81 187 ALA A CA 1
ATOM 1352 C C . ALA A 1 187 ? 3.745 -1.805 -2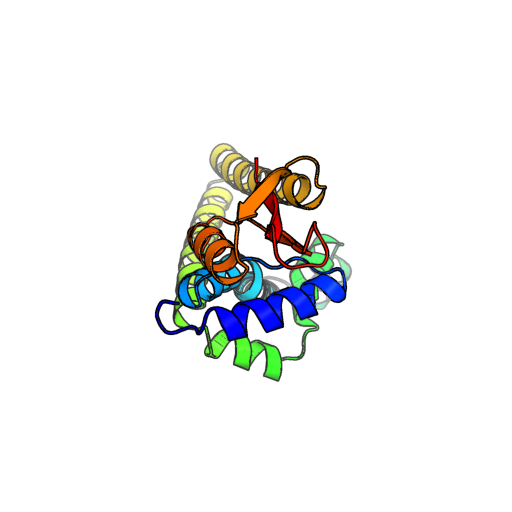3.564 1.00 94.81 187 ALA A C 1
ATOM 1354 O O . ALA A 1 187 ? 4.228 -2.413 -22.607 1.00 94.81 187 ALA A O 1
ATOM 1355 N N . VAL A 1 188 ? 3.121 -0.637 -23.421 1.00 94.88 188 VAL A N 1
ATOM 1356 C CA . VAL A 1 188 ? 3.031 0.086 -22.147 1.00 94.88 188 VAL A CA 1
ATOM 1357 C C . VAL A 1 188 ? 1.574 0.325 -21.777 1.00 94.88 188 VAL A C 1
ATOM 1359 O O . VAL A 1 188 ? 0.789 0.801 -22.595 1.00 94.88 188 VAL A O 1
ATOM 1362 N N . LEU A 1 189 ? 1.228 0.016 -20.531 1.00 92.44 189 LEU A N 1
ATOM 1363 C CA . LEU A 1 189 ? -0.078 0.249 -19.929 1.00 92.44 189 LEU A CA 1
ATOM 1364 C C . LEU A 1 189 ? 0.034 1.385 -18.910 1.00 92.44 189 LEU A C 1
ATOM 1366 O O . LEU A 1 189 ? 0.805 1.284 -17.959 1.00 92.44 189 LEU A O 1
ATOM 1370 N N . SER A 1 190 ? -0.763 2.435 -19.062 1.00 89.56 190 SER A N 1
ATOM 1371 C CA . SER A 1 190 ? -0.808 3.564 -18.124 1.00 89.56 190 SER A CA 1
ATOM 1372 C C . SER A 1 190 ? -2.177 3.652 -17.452 1.00 89.56 190 SER A C 1
ATOM 1374 O O . SER A 1 190 ? -3.173 3.385 -18.124 1.00 89.56 190 SER A O 1
ATOM 1376 N N . PRO A 1 191 ? -2.262 4.026 -16.162 1.00 83.69 191 PRO A N 1
ATOM 1377 C CA . PRO A 1 191 ? -3.535 4.364 -15.529 1.00 83.69 191 PRO A CA 1
ATOM 1378 C C . PRO A 1 191 ? -4.265 5.480 -16.299 1.00 83.69 191 PRO A C 1
ATOM 1380 O O . PRO A 1 191 ? -3.615 6.431 -16.735 1.00 83.69 191 PRO A O 1
ATOM 1383 N N . VAL A 1 192 ? -5.588 5.353 -16.451 1.00 76.88 192 VAL A N 1
ATOM 1384 C CA . VAL A 1 192 ? -6.495 6.398 -16.980 1.00 76.88 192 VAL A CA 1
ATOM 1385 C C . VAL A 1 192 ? -6.671 7.530 -15.968 1.00 76.88 192 VAL A C 1
ATOM 1387 O O . VAL A 1 192 ? -6.815 7.230 -14.755 1.00 76.88 192 VAL A O 1
#

Nearest PDB structures (foldseek):
  2f1k-assembly2_C  TM=8.731E-01  e=9.297E-04  Synechocystis sp. PCC 6803
  3b1f-assembly1_A-2  TM=8.794E-01  e=4.955E-03  Streptococcus mutans

Mean predicted aligned error: 4.86 Å

Foldseek 3Di:
DVPDDLVVVVVVQQVCLVVQDWDAQADPVLVLLVCLQVPLLLVVVLVCVVVCDVVPDDPVVCVVPDDVVNCVSNVCVPPDPVVSVVSCVVSVPSNVVNNVVVVVLVVVLVVCVVVVPPPVNVVSVVVVVVVVVLVVCVVVLVQKDKDKDKDQAPVVSSVVSNVCYSQQKIFNDWDDPPVPSRMIMTIIIHGD

Sequence (192 aa):
DEQTDSGAWANVAETVLGLGARVAPVSAVAHDRAVAAVSHAAHVASAAYANSIEAVAPMPLSLVLAAGSFRDVTRVMLSPEERTAAMLIENGDDTAAVASVMSEEISALAKALSARDEGVVAKQLASAGDLRRRYDRLIATEAMTGRLIDAPTRAELVDELRGLVDSGALVADITDVMNDGAIWRAAVLSPV